Protein AF-A0A078IU77-F1 (afdb_monomer_lite)

pLDDT: mean 70.86, std 17.5, range [37.41, 94.5]

Organism: Brassica napus (NCBI:txid3708)

Radius of gyration: 25.01 Å; chains: 1; bounding box: 48×57×78 Å

Structure (mmCIF, N/CA/C/O backbone):
data_AF-A0A078IU77-F1
#
_entry.id   AF-A0A078IU77-F1
#
loop_
_atom_site.group_PDB
_atom_site.id
_atom_site.type_symbol
_atom_site.label_atom_id
_atom_site.label_alt_id
_atom_site.label_comp_id
_atom_site.label_asym_id
_atom_site.label_entity_id
_atom_site.label_seq_id
_atom_site.pdbx_PDB_ins_code
_atom_site.Cartn_x
_atom_site.Cartn_y
_atom_site.Cartn_z
_atom_site.occupancy
_atom_site.B_iso_or_equiv
_atom_site.auth_seq_id
_atom_site.auth_comp_id
_atom_site.auth_asym_id
_atom_site.auth_atom_id
_atom_site.pdbx_PDB_model_num
ATOM 1 N N . MET A 1 1 ? 16.125 -8.885 39.944 1.00 41.50 1 MET A N 1
ATOM 2 C CA . MET A 1 1 ? 15.867 -8.276 41.269 1.00 41.50 1 MET A CA 1
ATOM 3 C C . MET A 1 1 ? 14.446 -8.508 41.805 1.00 41.50 1 MET A C 1
ATOM 5 O O . MET A 1 1 ? 14.278 -8.477 43.009 1.00 41.50 1 MET A O 1
ATOM 9 N N . ILE A 1 2 ? 13.434 -8.799 40.971 1.00 37.53 2 ILE A N 1
ATOM 10 C CA . ILE A 1 2 ? 12.047 -9.045 41.438 1.00 37.53 2 ILE A CA 1
ATOM 11 C C . ILE A 1 2 ? 11.840 -10.461 42.024 1.00 37.53 2 ILE A C 1
ATOM 13 O O . ILE A 1 2 ? 11.020 -10.647 42.917 1.00 37.53 2 ILE A O 1
ATOM 17 N N . TYR A 1 3 ? 12.614 -11.459 41.590 1.00 41.12 3 TYR A N 1
ATOM 18 C CA . TYR A 1 3 ? 12.403 -12.855 42.003 1.00 41.12 3 TYR A CA 1
ATOM 19 C C . TYR A 1 3 ? 12.856 -13.199 43.434 1.00 41.12 3 TYR A C 1
ATOM 21 O O . TYR A 1 3 ? 12.392 -14.195 43.976 1.00 41.12 3 TYR A O 1
ATOM 29 N N . SER A 1 4 ? 13.706 -12.392 44.085 1.00 47.62 4 SER A N 1
ATOM 30 C CA . SER A 1 4 ? 14.231 -12.731 45.423 1.00 47.62 4 SER A CA 1
ATOM 31 C C . SER A 1 4 ? 13.317 -12.329 46.589 1.00 47.62 4 SER A C 1
ATOM 33 O O . SER A 1 4 ? 13.629 -12.643 47.734 1.00 47.62 4 SER A O 1
ATOM 35 N N . LEU A 1 5 ? 12.205 -11.631 46.325 1.00 46.41 5 LEU A N 1
ATOM 36 C CA . LEU A 1 5 ? 11.227 -11.223 47.348 1.00 46.41 5 LEU A CA 1
ATOM 37 C C . LEU A 1 5 ? 10.028 -12.180 47.459 1.00 46.41 5 LEU A C 1
ATOM 39 O O . LEU A 1 5 ? 9.256 -12.085 48.409 1.00 46.41 5 LEU A O 1
ATOM 43 N N . LEU A 1 6 ? 9.884 -13.119 46.521 1.00 47.66 6 LEU A N 1
ATOM 44 C CA . LEU A 1 6 ? 8.753 -14.055 46.453 1.00 47.66 6 LEU A CA 1
ATOM 45 C C . LEU A 1 6 ? 8.838 -15.200 47.470 1.00 47.66 6 LEU A C 1
ATOM 47 O O . LEU A 1 6 ? 7.821 -15.815 47.780 1.00 47.66 6 LEU A O 1
ATOM 51 N N . ASP A 1 7 ? 10.032 -15.475 47.994 1.00 52.72 7 ASP A N 1
ATOM 52 C CA . ASP A 1 7 ? 10.257 -16.618 48.884 1.00 52.72 7 ASP A CA 1
ATOM 53 C C . ASP A 1 7 ? 10.123 -16.267 50.374 1.00 52.72 7 ASP A C 1
ATOM 55 O O . ASP A 1 7 ? 10.027 -17.150 51.218 1.00 52.72 7 ASP A O 1
ATOM 59 N N . LYS A 1 8 ? 10.076 -14.969 50.714 1.00 56.12 8 LYS A N 1
ATOM 60 C CA . LYS A 1 8 ? 10.069 -14.496 52.110 1.00 56.12 8 LYS A CA 1
ATOM 61 C C . LYS A 1 8 ? 8.704 -14.079 52.653 1.00 56.12 8 LYS A C 1
ATOM 63 O O . LYS A 1 8 ? 8.625 -13.763 53.834 1.00 56.12 8 LYS A O 1
ATOM 68 N N . ASN A 1 9 ? 7.646 -14.059 51.840 1.00 58.34 9 ASN A N 1
ATOM 69 C CA . ASN A 1 9 ? 6.350 -13.546 52.284 1.00 58.34 9 ASN A CA 1
ATOM 70 C C . ASN A 1 9 ? 5.194 -14.442 51.815 1.00 58.34 9 ASN A C 1
ATOM 72 O O . ASN A 1 9 ? 4.856 -14.468 50.630 1.00 58.34 9 ASN A O 1
ATOM 76 N N . ALA A 1 10 ? 4.602 -15.199 52.744 1.00 62.66 10 ALA A N 1
ATOM 77 C CA . ALA A 1 10 ? 3.531 -16.157 52.454 1.00 62.66 10 ALA A CA 1
ATOM 78 C C . ALA A 1 10 ? 2.282 -15.474 51.858 1.00 62.66 10 ALA A C 1
ATOM 80 O O . ALA A 1 10 ? 1.697 -15.994 50.908 1.00 62.66 10 ALA A O 1
ATOM 81 N N . GLU A 1 11 ? 1.964 -14.257 52.314 1.00 57.19 11 GLU A N 1
ATOM 82 C CA . GLU A 1 11 ? 0.875 -13.427 51.774 1.00 57.19 11 GLU A CA 1
ATOM 83 C C . GLU A 1 11 ? 1.081 -13.046 50.301 1.00 57.19 11 GLU A C 1
ATOM 85 O O . GLU A 1 11 ? 0.129 -13.016 49.519 1.00 57.19 11 GLU A O 1
ATOM 90 N N . ALA A 1 12 ? 2.326 -12.798 49.879 1.00 53.88 12 ALA A N 1
ATOM 91 C CA . ALA A 1 12 ? 2.614 -12.468 48.486 1.00 53.88 12 ALA A CA 1
ATOM 92 C C . ALA A 1 12 ? 2.345 -13.675 47.576 1.00 53.88 12 ALA A C 1
ATOM 94 O O . ALA A 1 12 ? 1.781 -13.524 46.494 1.00 53.88 12 ALA A O 1
ATOM 95 N N . LYS A 1 13 ? 2.686 -14.887 48.026 1.00 58.91 13 LYS A N 1
ATOM 96 C CA . LYS A 1 13 ? 2.464 -16.134 47.278 1.00 58.91 13 LYS A CA 1
ATOM 97 C C . LYS A 1 13 ? 0.973 -16.402 47.065 1.00 58.91 13 LYS A C 1
ATOM 99 O O . LYS A 1 13 ? 0.574 -16.788 45.967 1.00 58.91 13 LYS A O 1
ATOM 104 N N . GLU A 1 14 ? 0.159 -16.128 48.081 1.00 65.06 14 GLU A N 1
ATOM 105 C CA . GLU A 1 14 ? -1.294 -16.293 48.033 1.00 65.06 14 GLU A CA 1
ATOM 106 C C . GLU A 1 14 ? -1.964 -15.232 47.144 1.00 65.06 14 GLU A C 1
ATOM 108 O O . GLU A 1 14 ? -2.792 -15.566 46.294 1.00 65.06 14 GLU A O 1
ATOM 113 N N . GLN A 1 15 ? -1.527 -13.968 47.221 1.00 57.47 15 GLN A N 1
ATOM 114 C CA . GLN A 1 15 ? -1.990 -12.932 46.293 1.00 57.47 15 GLN A CA 1
ATOM 115 C C . GLN A 1 15 ? -1.574 -13.211 44.844 1.00 57.47 15 GLN A C 1
ATOM 117 O O . GLN A 1 15 ? -2.384 -13.016 43.937 1.00 57.47 15 GLN A O 1
ATOM 122 N N . PHE A 1 16 ? -0.360 -13.713 44.599 1.00 53.84 16 PHE A N 1
ATOM 123 C CA . PHE A 1 16 ? 0.083 -14.108 43.258 1.00 53.84 16 PHE A CA 1
ATOM 124 C C . PHE A 1 16 ? -0.666 -15.339 42.728 1.00 53.84 16 PHE A C 1
ATOM 126 O O . PHE A 1 16 ? -0.962 -15.389 41.533 1.00 53.84 16 PHE A O 1
ATOM 133 N N . ALA A 1 17 ? -1.022 -16.303 43.584 1.00 61.72 17 ALA A N 1
ATOM 134 C CA . ALA A 1 17 ? -1.867 -17.440 43.216 1.00 61.72 17 ALA A CA 1
ATOM 135 C C . ALA A 1 17 ? -3.294 -16.989 42.858 1.00 61.72 17 ALA A C 1
ATOM 137 O O . ALA A 1 17 ? -3.819 -17.372 41.814 1.00 61.72 17 ALA A O 1
ATOM 138 N N . LYS A 1 18 ? -3.866 -16.066 43.639 1.00 61.47 18 LYS A N 1
ATOM 139 C CA . LYS A 1 18 ? -5.166 -15.443 43.357 1.00 61.47 18 LYS A CA 1
ATOM 140 C C . LYS A 1 18 ? -5.148 -14.622 42.060 1.00 61.47 18 LYS A C 1
ATOM 142 O O . LYS A 1 18 ? -6.077 -14.700 41.262 1.00 61.47 18 LYS A O 1
ATOM 147 N N . TYR A 1 19 ? -4.060 -13.898 41.787 1.00 49.00 19 TYR A N 1
ATOM 148 C CA . TYR A 1 19 ? -3.834 -13.211 40.507 1.00 49.00 19 TYR A CA 1
ATOM 149 C C . TYR A 1 19 ? -3.668 -14.179 39.321 1.00 49.00 19 TYR A C 1
ATOM 151 O O . TYR A 1 19 ? -4.048 -13.837 38.199 1.00 49.00 19 TYR A O 1
ATOM 159 N N . ARG A 1 20 ? -3.107 -15.375 39.550 1.00 54.03 20 ARG A N 1
ATOM 160 C CA . ARG A 1 20 ? -2.936 -16.433 38.541 1.00 54.03 20 ARG A CA 1
ATOM 161 C C . ARG A 1 20 ? -4.275 -17.077 38.161 1.00 54.03 20 ARG A C 1
ATOM 163 O O . ARG A 1 20 ? -4.487 -17.327 36.979 1.00 54.03 20 ARG A O 1
ATOM 170 N N . GLU A 1 21 ? -5.189 -17.260 39.113 1.00 59.38 21 GLU A N 1
ATOM 171 C CA . GLU A 1 21 ? -6.553 -17.743 38.837 1.00 59.38 21 GLU A CA 1
ATOM 172 C C . GLU A 1 21 ? -7.461 -16.673 38.211 1.00 59.38 21 GLU A C 1
ATOM 174 O O . GLU A 1 21 ? -8.272 -16.980 37.340 1.00 59.38 21 GLU A O 1
ATOM 179 N N . LEU A 1 22 ? -7.292 -15.399 38.584 1.00 57.09 22 LEU A N 1
ATOM 180 C CA . LEU A 1 22 ? -8.081 -14.283 38.043 1.00 57.09 22 LEU A CA 1
ATOM 181 C C . LEU A 1 22 ? -7.628 -13.815 36.648 1.00 57.09 22 LEU A C 1
ATOM 183 O O . LEU A 1 22 ? -8.298 -12.987 36.028 1.00 57.09 22 LEU A O 1
ATOM 187 N N . SER A 1 23 ? -6.496 -14.307 36.130 1.00 48.66 23 SER A N 1
ATOM 188 C CA . SER A 1 23 ? -5.937 -13.845 34.852 1.00 48.66 23 SER A CA 1
ATOM 189 C C . SER A 1 23 ? -5.395 -14.954 33.930 1.00 48.66 23 SER A C 1
ATOM 191 O O . SER A 1 23 ? -4.278 -14.836 33.417 1.00 48.66 23 SER A O 1
ATOM 193 N N . PRO A 1 24 ? -6.185 -15.996 33.603 1.00 49.97 24 PRO A N 1
ATOM 194 C CA . PRO A 1 24 ? -5.780 -17.014 32.625 1.00 49.97 24 PRO A CA 1
ATOM 195 C C . PRO A 1 24 ? -5.509 -16.410 31.233 1.00 49.97 24 PRO A C 1
ATOM 197 O O . PRO A 1 24 ? -4.654 -16.884 30.491 1.00 49.97 24 PRO A O 1
ATOM 200 N N . LYS A 1 25 ? -6.150 -15.278 30.910 1.00 50.56 25 LYS A N 1
ATOM 201 C CA . LYS A 1 25 ? -5.967 -14.544 29.646 1.00 50.56 25 LYS A CA 1
ATOM 202 C C . LYS A 1 25 ? -4.630 -13.800 29.526 1.00 50.56 25 LYS A C 1
ATOM 204 O O . LYS A 1 25 ? -4.313 -13.325 28.439 1.00 50.56 25 LYS A O 1
ATOM 209 N N . LYS A 1 26 ? -3.843 -13.655 30.600 1.00 43.59 26 LYS A N 1
ATOM 210 C CA . LYS A 1 26 ? -2.530 -12.984 30.532 1.00 43.59 26 LYS A CA 1
ATOM 211 C C . LYS A 1 26 ? -1.454 -13.896 29.925 1.00 43.59 26 LYS A C 1
ATOM 213 O O . LYS A 1 26 ? -0.581 -13.397 29.226 1.00 43.59 26 LYS A O 1
ATOM 218 N N . PHE A 1 27 ? -1.575 -15.214 30.101 1.00 43.38 27 PHE A N 1
ATOM 219 C CA . PHE A 1 27 ? -0.615 -16.202 29.588 1.00 43.38 27 PHE A CA 1
ATOM 220 C C . PHE A 1 27 ? -0.750 -16.487 28.085 1.00 43.38 27 PHE A C 1
ATOM 222 O O . PHE A 1 27 ? 0.248 -16.744 27.421 1.00 43.38 27 PHE A O 1
ATOM 229 N N . GLU A 1 28 ? -1.952 -16.376 27.520 1.00 52.25 28 GLU A N 1
ATOM 230 C CA . GLU A 1 28 ? -2.180 -16.595 26.082 1.00 52.25 28 GLU A CA 1
ATOM 231 C C . GLU A 1 28 ? -1.544 -15.484 25.224 1.00 52.25 28 GLU A C 1
ATOM 233 O O . GLU A 1 28 ? -1.019 -15.716 24.137 1.00 52.25 28 GLU A O 1
ATOM 238 N N . VAL A 1 29 ? -1.540 -14.261 25.758 1.00 48.50 29 VAL A N 1
ATOM 239 C CA . VAL A 1 29 ? -0.962 -13.072 25.122 1.00 48.50 29 VAL A CA 1
ATOM 240 C C . VAL A 1 29 ? 0.556 -13.103 25.203 1.00 48.50 29 VAL A C 1
ATOM 242 O O . VAL A 1 29 ? 1.214 -12.789 24.220 1.00 48.50 29 VAL A O 1
ATOM 245 N N . GLU A 1 30 ? 1.111 -13.511 26.345 1.00 46.75 30 GLU A N 1
ATOM 246 C CA . GLU A 1 30 ? 2.553 -13.719 26.500 1.00 46.75 30 GLU A CA 1
ATOM 247 C C . GLU A 1 30 ? 3.024 -14.837 25.557 1.00 46.75 30 GLU A C 1
ATOM 249 O O . GLU A 1 30 ? 3.982 -14.638 24.824 1.00 46.75 30 GLU A O 1
ATOM 254 N N . GLY A 1 31 ? 2.299 -15.957 25.454 1.00 52.84 31 GLY A N 1
ATOM 255 C CA . GLY A 1 31 ? 2.617 -17.035 24.510 1.00 52.84 31 GLY A CA 1
ATOM 256 C C . GLY A 1 31 ? 2.566 -16.602 23.041 1.00 52.84 31 GLY A C 1
ATOM 257 O O . GLY A 1 31 ? 3.453 -16.950 22.267 1.00 52.84 31 GLY A O 1
ATOM 258 N N . PHE A 1 32 ? 1.583 -15.785 22.654 1.00 50.66 32 PHE A N 1
ATOM 259 C CA . PHE A 1 32 ? 1.481 -15.236 21.298 1.00 50.66 32 PHE A CA 1
ATOM 260 C C . PHE A 1 32 ? 2.556 -14.181 21.005 1.00 50.66 32 PHE A C 1
ATOM 262 O O . PHE A 1 32 ? 3.123 -14.169 19.916 1.00 50.66 32 PHE A O 1
ATOM 269 N N . VAL A 1 33 ? 2.884 -13.329 21.981 1.00 50.16 33 VAL A N 1
ATOM 270 C CA . VAL A 1 33 ? 3.993 -12.369 21.889 1.00 50.16 33 VAL A CA 1
ATOM 271 C C . VAL A 1 33 ? 5.323 -13.104 21.802 1.00 50.16 33 VAL A C 1
ATOM 273 O O . VAL A 1 33 ? 6.151 -12.729 20.988 1.00 50.16 33 VAL A O 1
ATOM 276 N N . HIS A 1 34 ? 5.513 -14.187 22.552 1.00 49.38 34 HIS A N 1
ATOM 277 C CA . HIS A 1 34 ? 6.698 -15.032 22.466 1.00 49.38 34 HIS A CA 1
ATOM 278 C C . HIS A 1 34 ? 6.756 -15.836 21.163 1.00 49.38 34 HIS A C 1
ATOM 280 O O . HIS A 1 34 ? 7.846 -16.008 20.639 1.00 49.38 34 HIS A O 1
ATOM 286 N N . LEU A 1 35 ? 5.626 -16.272 20.598 1.00 51.28 35 LEU A N 1
ATOM 287 C CA . LEU A 1 35 ? 5.564 -16.938 19.293 1.00 51.28 35 LEU A CA 1
ATOM 288 C C . LEU A 1 35 ? 5.865 -15.961 18.149 1.00 51.28 35 LEU A C 1
ATOM 290 O O . LEU A 1 35 ? 6.642 -16.282 17.259 1.00 51.28 35 LEU A O 1
ATOM 294 N N . ILE A 1 36 ? 5.308 -14.748 18.199 1.00 54.19 36 ILE A N 1
ATOM 295 C CA . ILE A 1 36 ? 5.626 -13.665 17.262 1.00 54.19 36 ILE A CA 1
ATOM 296 C C . ILE A 1 36 ? 7.080 -13.241 17.414 1.00 54.19 36 ILE A C 1
ATOM 298 O O . ILE A 1 36 ? 7.767 -13.129 16.408 1.00 54.19 36 ILE A O 1
ATOM 302 N N . CYS A 1 37 ? 7.565 -13.058 18.645 1.00 46.38 37 CYS A N 1
ATOM 303 C CA . CYS A 1 37 ? 8.965 -12.767 18.922 1.00 46.38 37 CYS A CA 1
ATOM 304 C C . CYS A 1 37 ? 9.866 -13.912 18.456 1.00 46.38 37 CYS A C 1
ATOM 306 O O . CYS A 1 37 ? 10.905 -13.621 17.895 1.00 46.38 37 CYS A O 1
ATOM 308 N N . ALA A 1 38 ? 9.4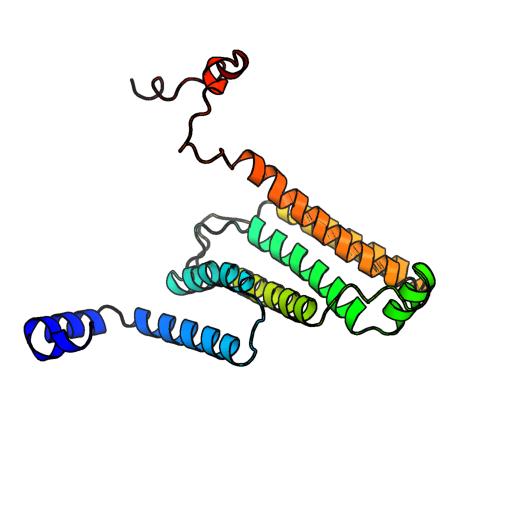82 -15.183 18.600 1.00 44.66 38 ALA A N 1
ATOM 309 C CA . ALA A 1 38 ? 10.259 -16.335 18.134 1.00 44.66 38 ALA A CA 1
ATOM 310 C C . ALA A 1 38 ? 10.277 -16.453 16.600 1.00 44.66 38 ALA A C 1
ATOM 312 O O . ALA A 1 38 ? 11.328 -16.731 16.027 1.00 44.66 38 ALA A O 1
ATOM 313 N N . ILE A 1 39 ? 9.159 -16.154 15.927 1.00 49.25 39 ILE A N 1
ATOM 314 C CA . ILE A 1 39 ? 9.101 -15.993 14.464 1.00 49.25 39 ILE A CA 1
ATOM 315 C C . ILE A 1 39 ? 9.947 -14.777 14.027 1.00 49.25 39 ILE A C 1
ATOM 317 O O . ILE A 1 39 ? 10.593 -14.824 12.985 1.00 49.25 39 ILE A O 1
ATOM 321 N N . PHE A 1 40 ? 10.014 -13.720 14.846 1.00 46.66 40 PHE A N 1
ATOM 322 C CA . PHE A 1 40 ? 10.857 -12.534 14.637 1.00 46.66 40 PHE A CA 1
ATOM 323 C C . PHE A 1 40 ? 12.346 -12.757 14.924 1.00 46.66 40 PHE A C 1
ATOM 325 O O . PHE A 1 40 ? 13.182 -12.073 14.340 1.00 46.66 40 PHE A O 1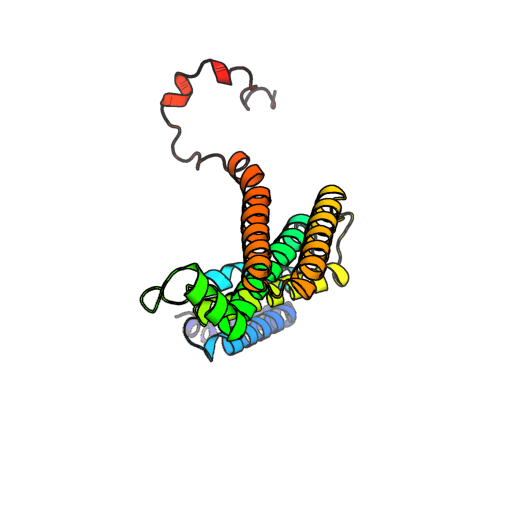
ATOM 332 N N . PHE A 1 41 ? 12.696 -13.679 15.821 1.00 40.53 41 PHE A N 1
ATOM 333 C CA . PHE A 1 41 ? 14.062 -13.848 16.322 1.00 40.53 41 PHE A CA 1
ATOM 334 C C . PHE A 1 41 ? 14.925 -14.737 15.417 1.00 40.53 41 PHE A C 1
ATOM 336 O O . PHE A 1 41 ? 16.147 -14.642 15.464 1.00 40.53 41 PHE A O 1
ATOM 343 N N . CYS A 1 42 ? 14.326 -15.569 14.555 1.00 43.12 42 CYS A N 1
ATOM 344 C CA . CYS A 1 42 ? 15.085 -16.451 13.656 1.00 43.12 42 CYS A CA 1
ATOM 345 C C . CYS A 1 42 ? 15.710 -15.752 12.430 1.00 43.12 42 CYS A C 1
ATOM 347 O O . CYS A 1 42 ? 16.587 -16.338 11.804 1.00 43.12 42 CYS A O 1
ATOM 349 N N . CYS A 1 43 ? 15.338 -14.505 12.110 1.00 46.34 43 CYS A N 1
ATOM 350 C CA . CYS A 1 43 ? 15.934 -13.737 11.009 1.00 46.34 43 CYS A CA 1
ATOM 351 C C . CYS A 1 43 ? 16.311 -12.325 11.485 1.00 46.34 43 CYS A C 1
ATOM 353 O O . CYS A 1 43 ? 15.500 -11.402 11.461 1.00 46.34 43 CYS A O 1
ATOM 355 N N . HIS A 1 44 ? 17.549 -12.169 11.949 1.00 46.78 44 HIS A N 1
ATOM 356 C CA . HIS A 1 44 ? 18.169 -10.908 12.368 1.00 46.78 44 HIS A CA 1
ATOM 357 C C . HIS A 1 44 ? 17.827 -9.732 11.407 1.00 46.78 44 HIS A C 1
ATOM 359 O O . HIS A 1 44 ? 18.131 -9.800 10.220 1.00 46.78 44 HIS A O 1
ATOM 365 N N . CYS A 1 45 ? 17.246 -8.640 11.935 1.00 48.16 45 CYS A N 1
ATOM 366 C CA . CYS A 1 45 ? 17.086 -7.312 11.296 1.00 48.16 45 CYS A CA 1
ATOM 367 C C . CYS A 1 45 ? 15.993 -7.103 10.212 1.00 48.16 45 CYS A C 1
ATOM 369 O O . CYS A 1 45 ? 16.289 -6.533 9.166 1.00 48.16 45 CYS A O 1
ATOM 371 N N . VAL A 1 46 ? 14.715 -7.443 10.449 1.00 48.94 46 VAL A N 1
ATOM 372 C CA . VAL A 1 46 ? 13.682 -7.246 9.403 1.00 48.94 46 VAL A CA 1
ATOM 373 C C . VAL A 1 46 ? 13.139 -5.819 9.189 1.00 48.94 46 VAL A C 1
ATOM 375 O O . VAL A 1 46 ? 13.073 -5.473 8.015 1.00 48.94 46 VAL A O 1
ATOM 378 N N . PRO A 1 47 ? 12.648 -4.986 10.141 1.00 54.59 47 PRO A N 1
ATOM 379 C CA . PRO A 1 47 ? 13.430 -3.902 10.778 1.00 54.59 47 PRO A CA 1
ATOM 380 C C . PRO A 1 47 ? 12.793 -3.409 12.114 1.00 54.59 47 PRO A C 1
ATOM 382 O O . PRO A 1 47 ? 11.676 -3.776 12.479 1.00 54.59 47 PRO A O 1
ATOM 385 N N . SER A 1 48 ? 13.440 -2.488 12.835 1.00 49.97 48 SER A N 1
ATOM 386 C CA . SER A 1 48 ? 12.870 -1.811 14.028 1.00 49.97 48 SER A CA 1
ATOM 387 C C . SER A 1 48 ? 11.485 -1.158 13.776 1.00 49.97 48 SER A C 1
ATOM 389 O O . SER A 1 48 ? 10.676 -0.996 14.686 1.00 49.97 48 SER A O 1
ATOM 391 N N . TRP A 1 49 ? 11.157 -0.871 12.511 1.00 50.19 49 TRP A N 1
ATOM 392 C CA . TRP A 1 49 ? 9.883 -0.288 12.075 1.00 50.19 49 TRP A CA 1
ATOM 393 C C . TRP A 1 49 ? 8.690 -1.257 12.056 1.00 50.19 49 TRP A C 1
ATOM 395 O O . TRP A 1 49 ? 7.548 -0.816 12.187 1.00 50.19 49 TRP A O 1
ATOM 405 N N . SER A 1 50 ? 8.914 -2.574 11.935 1.00 53.19 50 SER A N 1
ATOM 406 C CA . SER A 1 50 ? 7.810 -3.551 11.946 1.00 53.19 50 SER A CA 1
ATOM 407 C C . SER A 1 50 ? 7.149 -3.654 13.321 1.00 53.19 50 SER A C 1
AT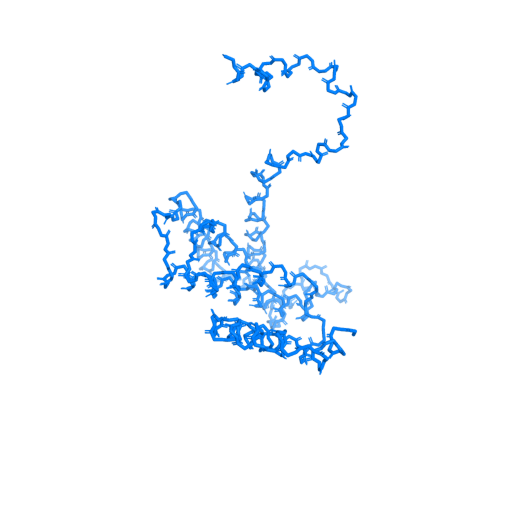OM 409 O O . SER A 1 50 ? 5.966 -3.978 13.408 1.00 53.19 50 SER A O 1
ATOM 411 N N . ILE A 1 51 ? 7.878 -3.305 14.389 1.00 59.66 51 ILE A N 1
ATOM 412 C CA . ILE A 1 51 ? 7.389 -3.311 15.774 1.00 59.66 51 ILE A CA 1
ATOM 413 C C . ILE A 1 51 ? 6.143 -2.426 15.917 1.00 59.66 51 ILE A C 1
ATOM 415 O O . ILE A 1 51 ? 5.233 -2.781 16.658 1.00 59.66 51 ILE A O 1
ATOM 419 N N . SER A 1 52 ? 6.033 -1.331 15.159 1.00 62.53 52 SER A N 1
ATOM 420 C CA . SER A 1 52 ? 4.890 -0.411 15.234 1.00 62.53 52 SER A CA 1
ATOM 421 C C . SER A 1 52 ? 3.554 -1.017 14.781 1.00 62.53 52 SER A C 1
ATOM 423 O O . SER A 1 52 ? 2.505 -0.508 15.172 1.00 62.53 52 SER A O 1
ATOM 425 N N . PHE A 1 53 ? 3.553 -2.108 14.006 1.00 64.75 53 PHE A N 1
ATOM 426 C CA . PHE A 1 53 ? 2.317 -2.753 13.535 1.00 64.75 53 PHE A CA 1
ATOM 427 C C . PHE A 1 53 ? 1.730 -3.758 14.544 1.00 64.75 53 PHE A C 1
ATOM 429 O O . PHE A 1 53 ? 0.532 -4.047 14.512 1.00 64.75 53 PHE A O 1
ATOM 436 N N . TYR A 1 54 ? 2.542 -4.260 15.476 1.00 67.88 54 TYR A N 1
ATOM 437 C CA . TYR A 1 54 ? 2.150 -5.288 16.447 1.00 67.88 54 TYR A CA 1
ATOM 438 C C .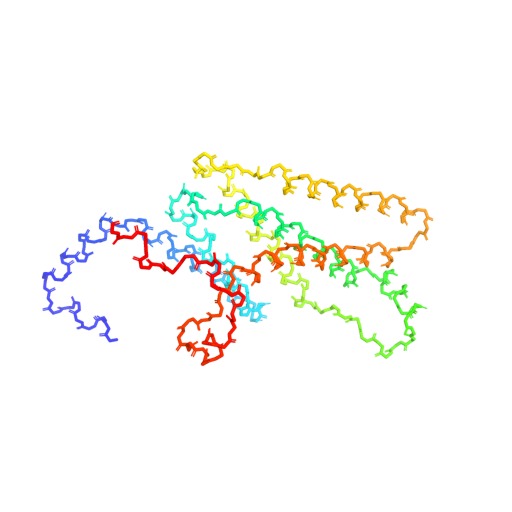 TYR A 1 54 ? 1.216 -4.830 17.566 1.00 67.88 54 TYR A C 1
ATOM 440 O O . TYR A 1 54 ? 0.282 -5.578 17.875 1.00 67.88 54 TYR A O 1
ATOM 448 N N . PRO A 1 55 ? 1.405 -3.643 18.180 1.00 71.12 55 PRO A N 1
ATOM 449 C CA . PRO A 1 55 ? 0.560 -3.187 19.274 1.00 71.12 55 PRO A CA 1
ATOM 450 C C . PRO A 1 55 ? -0.923 -3.229 18.919 1.00 71.12 55 PRO A C 1
ATOM 452 O O . PRO A 1 55 ? -1.725 -3.683 19.731 1.00 71.12 55 PRO A O 1
ATOM 455 N N . GLN A 1 56 ? -1.282 -2.842 17.691 1.00 70.06 56 GLN A N 1
ATOM 456 C CA . GLN A 1 56 ? -2.672 -2.847 17.244 1.00 70.06 56 GLN A CA 1
ATOM 457 C C . GLN A 1 56 ? -3.235 -4.269 17.128 1.00 70.06 56 GLN A C 1
ATOM 459 O O . GLN A 1 56 ? -4.329 -4.538 17.625 1.00 70.06 56 GLN A O 1
ATOM 464 N N . LEU A 1 57 ? -2.481 -5.190 16.524 1.00 72.50 57 LEU A N 1
ATOM 465 C CA . LEU A 1 57 ? -2.907 -6.577 16.335 1.00 72.50 57 LEU A CA 1
ATOM 466 C C . LEU A 1 57 ? -3.074 -7.306 17.678 1.00 72.50 57 LEU A C 1
ATOM 468 O O . LEU A 1 57 ? -4.053 -8.031 17.880 1.00 72.50 57 LEU A O 1
ATOM 472 N N . ILE A 1 58 ? -2.143 -7.071 18.609 1.00 71.44 58 ILE A N 1
ATOM 473 C CA . ILE A 1 58 ? -2.175 -7.622 19.968 1.00 71.44 58 ILE A CA 1
ATOM 474 C C . ILE A 1 58 ? -3.339 -7.014 20.752 1.00 71.44 58 ILE A C 1
ATOM 476 O O . ILE A 1 58 ? -4.081 -7.743 21.406 1.00 71.44 58 ILE A O 1
ATOM 480 N N . LEU A 1 59 ? -3.539 -5.696 20.684 1.00 69.31 59 LEU A N 1
ATOM 481 C CA . LEU A 1 59 ? -4.620 -5.026 21.405 1.00 69.31 59 LEU A CA 1
ATOM 482 C C . LEU A 1 59 ? -5.995 -5.536 20.957 1.00 69.31 59 LEU A C 1
ATOM 484 O O . LEU A 1 59 ? -6.825 -5.864 21.807 1.00 69.31 59 LEU A O 1
ATOM 488 N N . ASN A 1 60 ? -6.205 -5.672 19.645 1.00 74.62 60 ASN A N 1
ATOM 489 C CA . ASN A 1 60 ? -7.423 -6.245 19.073 1.00 74.62 60 ASN A CA 1
ATOM 490 C C . ASN A 1 60 ? -7.635 -7.691 19.545 1.00 74.62 60 ASN A C 1
ATOM 492 O O . ASN A 1 60 ? -8.735 -8.059 19.958 1.00 74.62 60 ASN A O 1
ATOM 496 N N . PHE A 1 61 ? -6.575 -8.509 19.544 1.00 71.25 61 PHE A N 1
ATOM 497 C CA . PHE A 1 61 ? -6.643 -9.895 20.008 1.00 71.25 61 PHE A CA 1
ATOM 498 C C . PHE A 1 61 ? -6.993 -9.996 21.499 1.00 71.25 61 PHE A C 1
ATOM 500 O O . PHE A 1 61 ? -7.823 -10.820 21.884 1.00 71.25 61 PHE A O 1
ATOM 507 N N . ARG A 1 62 ? -6.405 -9.130 22.335 1.00 70.44 62 ARG A N 1
ATOM 508 C CA . ARG A 1 62 ? -6.640 -9.079 23.787 1.00 70.44 62 ARG A CA 1
ATOM 509 C C . ARG A 1 62 ? -8.047 -8.630 24.143 1.00 70.44 62 ARG A C 1
ATOM 511 O O . ARG A 1 62 ? -8.659 -9.197 25.044 1.00 70.44 62 ARG A O 1
ATOM 518 N N . ARG A 1 63 ? -8.536 -7.586 23.472 1.00 75.81 63 ARG A N 1
ATOM 519 C CA . ARG A 1 63 ? -9.855 -7.004 23.743 1.00 75.81 63 ARG A CA 1
ATOM 520 C C . ARG A 1 63 ? -10.984 -7.785 23.074 1.00 75.81 63 ARG A C 1
ATOM 522 O O . ARG A 1 63 ? -12.127 -7.588 23.464 1.00 75.81 63 ARG A O 1
ATOM 529 N N . LYS A 1 64 ? -10.674 -8.640 22.084 1.00 75.94 64 LYS A N 1
ATOM 530 C CA . LYS A 1 64 ? -11.651 -9.328 21.212 1.00 75.94 64 LYS A CA 1
ATOM 531 C C . LYS A 1 64 ? -12.665 -8.356 20.587 1.00 75.94 64 LYS A C 1
ATOM 533 O O . LYS A 1 64 ? -13.785 -8.724 20.249 1.00 75.94 64 LYS A O 1
ATOM 538 N N . SER A 1 65 ? -12.246 -7.105 20.433 1.00 71.69 65 SER A N 1
ATOM 539 C CA . SER A 1 65 ? -13.040 -5.978 19.964 1.00 71.69 65 SER A CA 1
ATOM 540 C C . SER A 1 65 ? -12.129 -5.064 19.158 1.00 71.69 65 SER A C 1
ATOM 542 O O . SER A 1 65 ? -10.982 -4.826 19.548 1.00 71.69 65 SER A O 1
ATOM 544 N N . VAL A 1 66 ? -12.645 -4.558 18.040 1.00 79.12 66 VAL A N 1
ATOM 545 C CA . VAL A 1 66 ? -11.953 -3.603 17.158 1.00 79.12 66 VAL A CA 1
ATOM 546 C C . VAL A 1 66 ? -12.506 -2.181 17.315 1.00 79.12 66 VAL A C 1
ATOM 548 O O . VAL A 1 66 ? -12.205 -1.304 16.510 1.00 79.12 66 VAL A O 1
ATOM 551 N N . VAL A 1 67 ? -13.297 -1.930 18.367 1.00 72.44 67 VAL A N 1
ATOM 552 C CA . VAL A 1 67 ? -13.870 -0.609 18.653 1.00 72.44 67 VAL A CA 1
ATOM 553 C C . VAL A 1 67 ? -12.759 0.385 19.008 1.00 72.44 67 VAL A C 1
ATOM 555 O O . VAL A 1 67 ? -12.034 0.218 19.995 1.00 72.44 67 VAL A O 1
ATOM 558 N N . GLY A 1 68 ? -12.647 1.434 18.190 1.00 72.00 68 GLY A N 1
ATOM 559 C CA . GLY A 1 68 ? -11.608 2.469 18.292 1.00 72.00 68 GLY A CA 1
ATOM 560 C C . GLY A 1 68 ? -10.513 2.362 17.226 1.00 72.00 68 GLY A C 1
ATOM 561 O O . GLY A 1 68 ? -9.702 3.276 17.103 1.00 72.00 68 GLY A O 1
ATOM 562 N N . LEU A 1 69 ? -10.506 1.293 16.424 1.00 76.69 69 LEU A N 1
ATOM 563 C CA . LEU A 1 69 ? -9.671 1.190 15.231 1.00 76.69 69 LEU A CA 1
ATOM 564 C C . LEU A 1 69 ? -10.350 1.902 14.058 1.00 76.69 69 LEU A C 1
ATOM 566 O O . LEU A 1 69 ? -11.508 1.643 13.744 1.00 76.69 69 LEU A O 1
ATOM 570 N N . ASN A 1 70 ? -9.618 2.772 13.365 1.00 83.44 70 ASN A N 1
ATOM 571 C CA . ASN A 1 70 ? -10.125 3.389 12.145 1.00 83.44 70 ASN A CA 1
ATOM 572 C C . ASN A 1 70 ? -10.048 2.386 10.977 1.00 83.44 70 ASN A C 1
ATOM 574 O O . ASN A 1 70 ? -8.960 2.077 10.488 1.00 83.44 70 ASN A O 1
ATOM 578 N N . PHE A 1 71 ? -11.197 1.884 10.517 1.00 83.75 71 PHE A N 1
ATOM 579 C CA . PHE A 1 71 ? -11.251 0.905 9.424 1.00 83.75 71 PHE A CA 1
ATOM 580 C C . PHE A 1 71 ? -10.782 1.477 8.084 1.00 83.75 71 PHE A C 1
ATOM 582 O O . PHE A 1 71 ? -10.152 0.756 7.309 1.00 83.75 71 PHE A O 1
ATOM 589 N N . ASP A 1 72 ? -11.005 2.769 7.836 1.00 84.75 72 ASP A N 1
ATOM 590 C CA . ASP A 1 72 ? -10.526 3.442 6.626 1.00 84.75 72 ASP A CA 1
ATOM 591 C C . ASP A 1 72 ? -8.999 3.442 6.597 1.00 84.75 72 ASP A C 1
ATOM 593 O O . ASP A 1 72 ? -8.384 3.142 5.575 1.00 84.75 72 ASP A O 1
ATOM 597 N N . PHE A 1 73 ? -8.371 3.693 7.748 1.00 84.00 73 PHE A N 1
ATOM 598 C CA . PHE A 1 73 ? -6.920 3.632 7.875 1.00 84.00 73 PHE A CA 1
ATOM 599 C C . PHE A 1 73 ? -6.386 2.233 7.553 1.00 84.00 73 PHE A C 1
ATOM 601 O O . PHE A 1 73 ? -5.403 2.112 6.824 1.00 84.00 73 PHE A O 1
ATOM 608 N N . VAL A 1 74 ? -7.020 1.170 8.055 1.00 86.81 74 VAL A N 1
ATOM 609 C CA . VAL A 1 74 ? -6.591 -0.211 7.773 1.00 86.81 74 VAL A CA 1
ATOM 610 C C . VAL A 1 74 ? -6.741 -0.542 6.286 1.00 86.81 74 VAL A C 1
ATOM 612 O O . VAL A 1 74 ? -5.809 -1.076 5.685 1.00 86.81 74 VAL A O 1
ATOM 615 N N . LEU A 1 75 ? -7.865 -0.166 5.672 1.00 88.25 75 LEU A N 1
ATOM 616 C CA . LEU A 1 75 ? -8.135 -0.422 4.257 1.00 88.25 75 LEU A CA 1
ATOM 617 C C . LEU A 1 75 ? -7.153 0.322 3.328 1.00 88.25 75 LEU A C 1
ATOM 619 O O . LEU A 1 75 ? -6.607 -0.263 2.386 1.00 88.25 75 LEU A O 1
ATOM 623 N N . LEU A 1 76 ? -6.877 1.598 3.614 1.00 87.56 76 LEU A N 1
ATOM 624 C CA . LEU A 1 76 ? -5.907 2.397 2.859 1.00 87.56 76 LEU A CA 1
ATOM 625 C C . LEU A 1 76 ? -4.473 1.883 3.051 1.00 87.56 76 LEU A C 1
ATOM 627 O O . LEU A 1 76 ? -3.689 1.874 2.101 1.00 87.56 76 LEU A O 1
ATOM 631 N N . ASN A 1 77 ? -4.124 1.409 4.254 1.00 89.38 77 ASN A N 1
ATOM 632 C CA . ASN A 1 77 ? -2.830 0.768 4.494 1.00 89.38 77 ASN A CA 1
ATOM 633 C C . ASN A 1 77 ? -2.673 -0.528 3.707 1.00 89.38 77 ASN A C 1
ATOM 635 O O . ASN A 1 77 ? -1.619 -0.714 3.105 1.00 89.38 77 ASN A O 1
ATOM 639 N N . LEU A 1 78 ? -3.695 -1.390 3.674 1.00 90.81 78 LEU A N 1
ATOM 640 C CA . LEU A 1 78 ? -3.627 -2.620 2.885 1.00 90.81 78 LEU A CA 1
ATOM 641 C C . LEU A 1 78 ? -3.344 -2.289 1.417 1.00 90.81 78 LEU A C 1
ATOM 643 O O . LEU A 1 78 ? -2.446 -2.881 0.824 1.00 90.81 78 LEU A O 1
ATOM 647 N N . THR A 1 79 ? -4.058 -1.314 0.848 1.00 91.56 79 THR A N 1
ATOM 648 C CA . THR A 1 79 ? -3.869 -0.915 -0.555 1.00 91.56 79 THR A CA 1
ATOM 649 C C . THR A 1 79 ? -2.450 -0.409 -0.810 1.00 91.56 79 THR A C 1
ATOM 651 O O . THR A 1 79 ? -1.783 -0.898 -1.718 1.00 91.56 79 THR A O 1
ATOM 654 N N . LYS A 1 80 ? -1.949 0.495 0.044 1.00 91.44 80 LYS A N 1
ATOM 655 C CA . LYS A 1 80 ? -0.575 1.012 -0.029 1.00 91.44 80 LYS A CA 1
ATOM 656 C C . LYS A 1 80 ? 0.472 -0.108 0.052 1.00 91.44 80 LYS A C 1
ATOM 658 O O . LYS A 1 80 ? 1.406 -0.140 -0.744 1.00 91.44 80 LYS A O 1
ATOM 663 N N . HIS A 1 81 ? 0.370 -0.984 1.050 1.00 91.12 81 HIS A N 1
ATOM 664 C CA . HIS A 1 81 ? 1.365 -2.035 1.266 1.00 91.12 81 HIS A CA 1
ATOM 665 C C . HIS A 1 81 ? 1.302 -3.105 0.173 1.00 91.12 81 HIS A C 1
ATOM 667 O O . HIS A 1 81 ? 2.347 -3.607 -0.230 1.00 91.12 81 HIS A O 1
ATOM 673 N N . SER A 1 82 ? 0.112 -3.389 -0.361 1.00 93.94 82 SER A N 1
ATOM 674 C CA . SER A 1 82 ? -0.061 -4.325 -1.476 1.00 93.94 82 SER A CA 1
ATOM 675 C C . SER A 1 82 ? 0.578 -3.795 -2.757 1.00 93.94 82 SER A C 1
ATOM 677 O O . SER A 1 82 ? 1.310 -4.533 -3.410 1.00 93.94 82 SER A O 1
ATOM 679 N N . SER A 1 83 ? 0.375 -2.517 -3.100 1.00 92.81 83 SER A N 1
ATOM 680 C CA . SER A 1 83 ? 1.000 -1.928 -4.292 1.00 92.81 83 SER A CA 1
ATOM 681 C C . SER A 1 83 ? 2.525 -1.831 -4.156 1.00 92.81 83 SER A C 1
ATOM 683 O O . SER A 1 83 ? 3.239 -2.119 -5.114 1.00 92.81 83 SER A O 1
ATOM 685 N N . TYR A 1 84 ? 3.034 -1.533 -2.953 1.00 91.31 84 TYR A N 1
ATOM 686 C CA . TYR A 1 84 ? 4.474 -1.564 -2.671 1.00 91.31 84 TYR A CA 1
ATOM 687 C C . TYR A 1 84 ? 5.070 -2.968 -2.807 1.00 91.31 84 TYR A C 1
ATOM 689 O O . TYR A 1 84 ? 6.123 -3.143 -3.414 1.00 91.31 84 TYR A O 1
ATOM 697 N N . MET A 1 85 ? 4.383 -3.977 -2.260 1.00 92.88 85 MET A N 1
ATOM 698 C CA . MET A 1 85 ? 4.803 -5.373 -2.353 1.00 92.88 85 MET A CA 1
ATOM 699 C C . MET A 1 85 ? 4.865 -5.827 -3.811 1.00 92.88 85 MET A C 1
ATOM 701 O O . MET A 1 85 ? 5.859 -6.427 -4.200 1.00 92.88 85 MET A O 1
ATOM 705 N N . ILE A 1 86 ? 3.851 -5.506 -4.625 1.00 92.56 86 ILE A N 1
ATOM 706 C CA . ILE A 1 86 ? 3.846 -5.833 -6.059 1.00 92.56 86 ILE A CA 1
ATOM 707 C C . ILE A 1 86 ? 5.063 -5.209 -6.748 1.00 92.56 86 ILE A C 1
ATOM 709 O O . ILE A 1 86 ? 5.794 -5.919 -7.430 1.00 92.56 86 ILE A O 1
ATOM 713 N N . TYR A 1 87 ? 5.331 -3.918 -6.522 1.00 91.06 87 TYR A N 1
ATOM 714 C CA . TYR A 1 87 ? 6.501 -3.247 -7.094 1.00 91.06 87 TYR A CA 1
ATOM 715 C C . TYR A 1 87 ? 7.818 -3.935 -6.700 1.00 91.06 87 TYR A C 1
ATOM 717 O O . TYR A 1 87 ? 8.597 -4.311 -7.578 1.00 91.06 87 TYR A O 1
ATOM 725 N N . ASN A 1 88 ? 8.044 -4.160 -5.401 1.00 89.62 88 ASN A N 1
ATOM 726 C CA . ASN A 1 88 ? 9.295 -4.748 -4.920 1.00 89.62 88 ASN A CA 1
ATOM 727 C C . ASN A 1 88 ? 9.470 -6.194 -5.389 1.00 89.62 88 ASN A C 1
ATOM 729 O O . ASN A 1 88 ? 10.534 -6.552 -5.876 1.00 89.62 88 ASN A O 1
ATOM 733 N N . VAL A 1 89 ? 8.435 -7.030 -5.264 1.00 89.62 89 VAL A N 1
ATOM 734 C CA . VAL A 1 89 ? 8.486 -8.448 -5.654 1.00 89.62 89 VAL A CA 1
ATOM 735 C C . VAL A 1 89 ? 8.703 -8.573 -7.159 1.00 89.62 89 VAL A C 1
ATOM 737 O O . VAL A 1 89 ? 9.577 -9.324 -7.587 1.00 89.62 89 VAL A O 1
ATOM 740 N N . CYS A 1 90 ? 7.953 -7.827 -7.975 1.00 88.56 90 CYS A N 1
ATOM 741 C CA . CYS A 1 90 ? 8.087 -7.900 -9.427 1.00 88.56 90 CYS A CA 1
ATOM 742 C C . CYS A 1 90 ? 9.457 -7.405 -9.900 1.00 88.56 90 CYS A C 1
ATOM 744 O O . CYS A 1 90 ? 10.073 -8.076 -10.725 1.00 88.56 90 CYS A O 1
ATOM 746 N N . LEU A 1 91 ? 9.961 -6.285 -9.370 1.00 87.19 91 LEU A N 1
ATOM 747 C CA . LEU A 1 91 ? 11.277 -5.764 -9.749 1.00 87.19 91 LEU A CA 1
ATOM 748 C C . LEU A 1 91 ? 12.426 -6.655 -9.242 1.00 8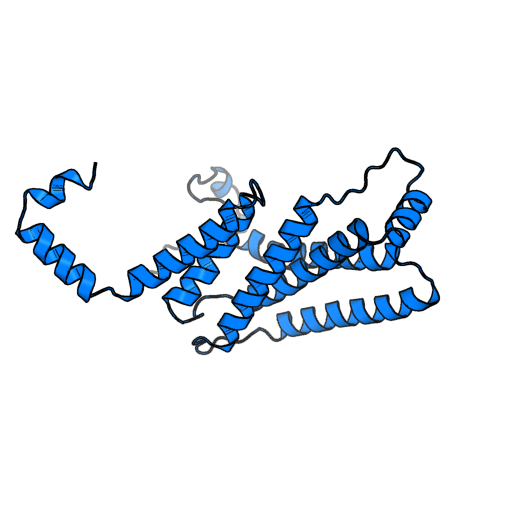7.19 91 LEU A C 1
ATOM 750 O O . LEU A 1 91 ? 13.428 -6.814 -9.935 1.00 87.19 91 LEU A O 1
ATOM 754 N N . TYR A 1 92 ? 12.276 -7.277 -8.069 1.00 85.69 92 TYR A N 1
ATOM 755 C CA . TYR A 1 92 ? 13.301 -8.143 -7.480 1.00 85.69 92 TYR A CA 1
ATOM 756 C C . TYR A 1 92 ? 13.384 -9.526 -8.143 1.00 85.69 92 TYR A C 1
ATOM 758 O O . TYR A 1 92 ? 14.483 -10.015 -8.391 1.00 85.69 92 TYR A O 1
ATOM 766 N N . PHE A 1 93 ? 12.249 -10.164 -8.450 1.00 84.75 93 PHE A N 1
ATOM 767 C CA . PHE A 1 93 ? 12.239 -11.530 -8.990 1.00 84.75 93 PHE A CA 1
ATOM 768 C C . PHE A 1 93 ? 12.209 -11.610 -10.520 1.00 84.75 93 PHE A C 1
ATOM 770 O O . PHE A 1 93 ? 12.651 -12.620 -11.064 1.00 84.75 93 PHE A O 1
ATOM 777 N N . SER A 1 94 ? 11.665 -10.613 -11.231 1.00 86.50 94 SER A N 1
ATOM 778 C CA . SER A 1 94 ? 11.478 -10.718 -12.685 1.00 86.50 94 SER A CA 1
ATOM 779 C C . SER A 1 94 ? 12.706 -10.227 -13.461 1.00 86.50 94 SER A C 1
ATOM 781 O O . SER A 1 94 ? 12.926 -9.014 -13.544 1.00 86.50 94 SER A O 1
ATOM 783 N N . PRO A 1 95 ? 13.460 -11.122 -14.132 1.00 82.38 95 PRO A N 1
ATOM 784 C CA . PRO A 1 95 ? 14.607 -10.713 -14.943 1.00 82.38 95 PRO A CA 1
ATOM 785 C C . PRO A 1 95 ? 14.186 -9.884 -16.166 1.00 82.38 95 PRO A C 1
ATOM 787 O O . PRO A 1 95 ? 14.963 -9.075 -16.661 1.00 82.38 95 PRO A O 1
ATOM 790 N N . ILE A 1 96 ? 12.940 -10.038 -16.636 1.00 84.88 96 ILE A N 1
ATOM 791 C CA . ILE A 1 96 ? 12.383 -9.265 -17.759 1.00 84.88 96 ILE A CA 1
ATOM 792 C C . ILE A 1 96 ? 12.286 -7.785 -17.384 1.00 84.88 96 ILE A C 1
ATOM 794 O O . ILE A 1 96 ? 12.673 -6.918 -18.161 1.00 84.88 96 ILE A O 1
ATOM 798 N N . ILE A 1 97 ? 11.788 -7.502 -16.180 1.00 83.94 97 ILE A N 1
ATOM 799 C CA . ILE A 1 97 ? 11.604 -6.135 -15.690 1.00 83.94 97 ILE A CA 1
ATOM 800 C C . ILE A 1 97 ? 12.959 -5.493 -15.401 1.00 83.94 97 ILE A C 1
ATOM 802 O O . ILE A 1 97 ? 13.169 -4.336 -15.754 1.00 83.94 97 ILE A O 1
ATOM 806 N N . GLN A 1 98 ? 13.889 -6.249 -14.814 1.00 83.62 98 GLN A N 1
ATOM 807 C CA . GLN A 1 98 ? 15.258 -5.785 -14.587 1.00 83.62 98 GLN A CA 1
ATOM 808 C C . GLN A 1 98 ? 15.941 -5.428 -15.903 1.00 83.62 98 GLN A C 1
ATOM 810 O O . GLN A 1 98 ? 16.509 -4.349 -16.021 1.00 83.62 98 GLN A O 1
ATOM 815 N N . LYS A 1 99 ? 15.812 -6.281 -16.925 1.00 83.50 99 LYS A N 1
ATOM 816 C CA . LYS A 1 99 ? 16.344 -5.993 -18.257 1.00 83.50 99 LYS A CA 1
ATOM 817 C C . LYS A 1 99 ? 15.758 -4.701 -18.836 1.00 83.50 99 LYS A C 1
ATOM 819 O O . LYS A 1 99 ? 16.514 -3.816 -19.207 1.00 83.50 99 LYS A O 1
ATOM 824 N N . GLN A 1 100 ? 14.431 -4.548 -18.816 1.00 84.75 100 GLN A N 1
ATOM 825 C CA . GLN A 1 100 ? 13.769 -3.317 -19.270 1.00 84.75 100 GLN A CA 1
ATOM 826 C C . GLN A 1 100 ? 14.217 -2.074 -18.493 1.00 84.75 100 GLN A C 1
ATOM 828 O O . GLN A 1 100 ? 14.259 -0.980 -19.051 1.00 84.75 100 GLN A O 1
ATOM 833 N N . TYR A 1 101 ? 14.531 -2.229 -17.208 1.00 83.75 101 TYR A N 1
ATOM 834 C CA . TYR A 1 101 ? 15.042 -1.153 -16.368 1.00 83.75 101 TYR A CA 1
ATOM 835 C C . TYR A 1 101 ? 16.442 -0.713 -16.805 1.00 83.75 101 TYR A C 1
ATOM 837 O O . TYR A 1 101 ? 16.649 0.478 -17.030 1.00 83.75 101 TYR A O 1
ATOM 845 N N . PHE A 1 102 ? 17.370 -1.653 -17.001 1.00 82.06 102 PHE A N 1
ATOM 846 C CA . PHE A 1 102 ? 18.715 -1.345 -17.501 1.00 82.06 102 PHE A CA 1
ATOM 847 C C . PHE A 1 102 ? 18.679 -0.742 -18.912 1.00 82.06 102 PHE A C 1
ATOM 849 O O . PHE A 1 102 ? 19.341 0.263 -19.158 1.00 82.06 102 PHE A O 1
ATOM 856 N N . ASP A 1 103 ? 17.814 -1.263 -19.789 1.00 83.38 103 ASP A N 1
ATOM 857 C CA . ASP A 1 103 ? 17.617 -0.735 -21.146 1.00 83.38 103 ASP A CA 1
ATOM 858 C C . ASP A 1 103 ? 17.083 0.719 -21.141 1.00 83.38 103 ASP A C 1
ATOM 860 O O . ASP A 1 103 ? 17.339 1.481 -22.071 1.00 83.38 103 ASP A O 1
ATOM 864 N N . THR A 1 104 ? 16.334 1.118 -20.102 1.00 79.44 104 THR A N 1
ATOM 865 C CA . THR A 1 104 ? 15.708 2.452 -19.997 1.00 79.44 104 THR A CA 1
ATOM 866 C C . THR A 1 104 ? 16.596 3.482 -19.292 1.00 79.44 104 THR A C 1
ATOM 868 O O . THR A 1 104 ? 16.565 4.659 -19.652 1.00 79.44 104 THR A O 1
ATOM 871 N N . TYR A 1 105 ? 17.360 3.072 -18.273 1.00 77.31 105 TYR A N 1
ATOM 872 C CA . TYR A 1 105 ? 18.103 3.981 -17.386 1.00 77.31 105 TYR A CA 1
ATOM 873 C C . TYR A 1 105 ? 19.633 3.951 -17.569 1.00 77.31 105 TYR A C 1
ATOM 875 O O . TYR A 1 105 ? 20.315 4.773 -16.958 1.00 77.31 105 TYR A O 1
ATOM 883 N N . GLY A 1 106 ? 20.165 3.086 -18.442 1.00 62.34 106 GLY A N 1
ATOM 884 C CA . GLY A 1 106 ? 21.585 3.029 -18.806 1.00 62.34 106 GLY A CA 1
ATOM 885 C C . GLY A 1 106 ? 22.353 1.873 -18.153 1.00 62.34 106 GLY A C 1
ATOM 886 O O . GLY A 1 106 ? 22.001 1.396 -17.073 1.00 62.34 106 GLY A O 1
ATOM 887 N N . ASP A 1 107 ? 23.405 1.414 -18.840 1.00 57.91 107 ASP A N 1
ATOM 888 C CA . ASP A 1 107 ? 24.161 0.200 -18.516 1.00 57.91 107 ASP A CA 1
ATOM 889 C C . ASP A 1 107 ? 24.838 0.223 -17.127 1.00 57.91 107 ASP A C 1
ATOM 891 O O . ASP A 1 107 ? 25.585 1.134 -16.780 1.00 57.91 107 ASP A O 1
ATOM 895 N N . GLN A 1 108 ? 24.600 -0.858 -16.374 1.00 52.97 108 GLN A N 1
ATOM 896 C CA . GLN A 1 108 ? 25.400 -1.474 -15.295 1.00 52.97 108 GLN A CA 1
ATOM 897 C C . GLN A 1 108 ? 25.827 -0.673 -14.044 1.00 52.97 108 GLN A C 1
ATOM 899 O O . GLN A 1 108 ? 26.127 -1.316 -13.037 1.00 52.97 108 GLN A O 1
ATOM 904 N N . GLU A 1 109 ? 25.808 0.663 -14.020 1.00 49.41 109 GLU A N 1
ATOM 905 C CA . GLU A 1 109 ? 26.154 1.437 -12.806 1.00 49.41 109 GLU A CA 1
ATOM 906 C C . GLU A 1 109 ? 24.951 1.730 -11.891 1.00 49.41 109 GLU A C 1
ATOM 908 O O . GLU A 1 109 ? 25.115 2.016 -10.702 1.00 49.41 109 GLU A O 1
ATOM 913 N N . VAL A 1 110 ? 23.721 1.613 -12.404 1.00 53.75 110 VAL A N 1
ATOM 914 C CA . VAL A 1 110 ? 22.504 1.813 -11.607 1.00 53.75 110 VAL A CA 1
ATOM 915 C C . VAL A 1 110 ? 22.132 0.508 -10.907 1.00 53.75 110 VAL A C 1
ATOM 917 O O . VAL A 1 110 ? 21.532 -0.387 -11.498 1.00 53.75 110 VAL A O 1
ATOM 920 N N . MET A 1 111 ? 22.465 0.395 -9.621 1.00 59.47 111 MET A N 1
ATOM 921 C CA . MET A 1 111 ? 21.997 -0.712 -8.780 1.00 59.47 111 MET A CA 1
ATOM 922 C C . MET A 1 111 ? 20.462 -0.787 -8.766 1.00 59.47 111 MET A C 1
ATOM 924 O O . MET A 1 111 ? 19.782 0.240 -8.697 1.00 59.47 111 MET A O 1
ATOM 928 N N . ILE A 1 112 ? 19.911 -2.007 -8.807 1.00 67.31 112 ILE A N 1
ATOM 929 C CA . ILE A 1 112 ? 18.467 -2.220 -8.650 1.00 67.31 112 ILE A CA 1
ATOM 930 C C . ILE A 1 112 ? 18.063 -1.601 -7.303 1.00 67.31 112 ILE A C 1
ATOM 932 O O . ILE A 1 112 ? 18.609 -1.998 -6.273 1.00 67.31 112 ILE A O 1
ATOM 936 N N . PRO A 1 113 ? 17.118 -0.644 -7.275 1.00 68.25 113 PRO A N 1
ATOM 937 C CA . PRO A 1 113 ? 16.819 0.142 -6.076 1.00 68.25 113 PRO A CA 1
ATOM 938 C C . PRO A 1 113 ? 16.074 -0.652 -4.993 1.00 68.25 113 PRO A C 1
ATOM 940 O O . PRO A 1 113 ? 15.708 -0.087 -3.968 1.00 68.25 113 PRO A O 1
ATOM 943 N N . VAL A 1 114 ? 15.798 -1.934 -5.237 1.00 70.81 114 VAL A N 1
ATOM 944 C CA . VAL A 1 114 ? 15.029 -2.811 -4.355 1.00 70.81 114 VAL A CA 1
ATOM 945 C C . VAL A 1 114 ? 15.950 -3.889 -3.816 1.00 70.81 114 VAL A C 1
ATOM 947 O O . VAL A 1 114 ? 16.458 -4.722 -4.571 1.00 70.81 114 VAL A O 1
ATOM 950 N N . ALA A 1 115 ? 16.121 -3.899 -2.500 1.00 77.38 115 ALA A N 1
ATOM 951 C CA . ALA A 1 115 ? 16.881 -4.920 -1.807 1.00 77.38 115 ALA A CA 1
ATOM 952 C C . ALA A 1 115 ? 15.953 -5.982 -1.181 1.00 77.38 115 ALA A C 1
ATOM 954 O O . ALA A 1 115 ? 14.738 -5.810 -1.046 1.00 77.38 115 ALA A O 1
ATOM 955 N N . ALA A 1 116 ? 16.522 -7.134 -0.813 1.00 75.38 116 ALA A N 1
ATOM 956 C CA . ALA A 1 116 ? 15.751 -8.265 -0.284 1.00 75.38 116 ALA A CA 1
ATOM 957 C C . ALA A 1 116 ? 15.002 -7.924 1.022 1.00 75.38 116 ALA A C 1
ATOM 959 O O . ALA A 1 116 ? 13.932 -8.468 1.301 1.00 75.38 116 ALA A O 1
ATOM 960 N N . ASN A 1 117 ? 15.541 -6.992 1.808 1.00 77.38 117 ASN A N 1
ATOM 961 C CA . ASN A 1 117 ? 14.898 -6.439 3.000 1.00 77.38 117 ASN A CA 1
ATOM 962 C C . ASN A 1 117 ? 13.606 -5.671 2.666 1.00 77.38 117 ASN A C 1
ATOM 964 O O . ASN A 1 117 ? 12.630 -5.810 3.399 1.00 77.38 117 ASN A O 1
ATOM 968 N N . ASP A 1 118 ? 13.555 -4.921 1.561 1.00 81.88 118 ASP A N 1
ATOM 969 C CA . ASP A 1 118 ? 12.356 -4.178 1.143 1.00 81.88 118 ASP A CA 1
ATOM 970 C C . ASP A 1 118 ? 11.225 -5.132 0.737 1.00 81.88 118 ASP A C 1
ATOM 972 O O . ASP A 1 118 ? 10.051 -4.936 1.079 1.00 81.88 118 ASP A O 1
ATOM 976 N N . VAL A 1 119 ? 11.586 -6.227 0.061 1.00 83.75 119 VAL A N 1
ATOM 977 C CA . VAL A 1 119 ? 10.665 -7.318 -0.283 1.00 83.75 119 VAL A CA 1
ATOM 978 C C . VAL A 1 119 ? 10.131 -7.980 0.989 1.00 83.75 119 VAL A C 1
ATOM 980 O O . VAL A 1 119 ? 8.916 -8.071 1.172 1.00 83.75 119 VAL A O 1
ATOM 983 N N . ALA A 1 120 ? 11.013 -8.376 1.910 1.00 83.44 120 ALA A N 1
ATOM 984 C CA . ALA A 1 120 ? 10.614 -9.008 3.166 1.00 83.44 120 ALA A CA 1
ATOM 985 C C . ALA A 1 120 ? 9.713 -8.093 4.014 1.00 83.44 120 ALA A C 1
ATOM 987 O O . ALA A 1 120 ? 8.673 -8.531 4.509 1.00 83.44 120 ALA A O 1
ATOM 988 N N . PHE A 1 121 ? 10.062 -6.809 4.136 1.00 84.06 121 PHE A N 1
ATOM 989 C CA . PHE A 1 121 ? 9.279 -5.825 4.878 1.00 84.06 121 PHE A CA 1
ATOM 990 C C . PHE A 1 121 ? 7.894 -5.595 4.262 1.00 84.06 121 PHE A C 1
ATOM 992 O O . PHE A 1 121 ? 6.892 -5.565 4.979 1.00 84.06 121 PHE A O 1
ATOM 999 N N . SER A 1 122 ? 7.815 -5.448 2.938 1.00 86.69 122 SER A N 1
ATOM 1000 C CA . SER A 1 122 ? 6.543 -5.199 2.253 1.00 86.69 122 SER A CA 1
ATOM 1001 C C . SER A 1 122 ? 5.588 -6.393 2.341 1.00 86.69 122 SER A C 1
ATOM 1003 O O . SER A 1 122 ? 4.424 -6.196 2.696 1.00 86.69 122 SER A O 1
ATOM 1005 N N . ILE A 1 123 ? 6.079 -7.623 2.142 1.00 87.31 123 ILE A N 1
ATOM 1006 C CA . ILE A 1 123 ? 5.297 -8.854 2.357 1.00 87.31 123 ILE A CA 1
ATOM 1007 C C . ILE A 1 123 ? 4.800 -8.915 3.803 1.00 87.31 123 ILE A C 1
ATOM 1009 O O . ILE A 1 123 ? 3.617 -9.145 4.059 1.00 87.31 123 ILE A O 1
ATOM 1013 N N . HIS A 1 124 ? 5.690 -8.653 4.758 1.00 84.81 124 HIS A N 1
ATOM 1014 C CA . HIS A 1 124 ? 5.355 -8.674 6.171 1.00 84.81 124 HIS A CA 1
ATOM 1015 C C . HIS A 1 124 ? 4.242 -7.677 6.537 1.00 84.81 124 HIS A C 1
ATOM 1017 O O . HIS A 1 124 ? 3.281 -8.029 7.225 1.00 84.81 124 HIS A O 1
ATOM 1023 N N . ALA A 1 125 ? 4.329 -6.444 6.033 1.00 86.88 125 ALA A N 1
ATOM 1024 C CA . ALA A 1 125 ? 3.323 -5.413 6.260 1.00 86.88 125 ALA A CA 1
ATOM 1025 C C . ALA A 1 125 ? 1.955 -5.783 5.655 1.00 86.88 125 ALA A C 1
ATOM 1027 O O . ALA A 1 125 ? 0.921 -5.552 6.290 1.00 86.88 125 ALA A O 1
ATOM 1028 N N . VAL A 1 126 ? 1.928 -6.398 4.465 1.00 89.81 126 VAL A N 1
ATOM 1029 C CA . VAL A 1 126 ? 0.688 -6.916 3.856 1.00 89.81 126 VAL A CA 1
ATOM 1030 C C . VAL A 1 126 ? 0.076 -8.013 4.725 1.00 89.81 126 VAL A C 1
ATOM 1032 O O . VAL A 1 126 ? -1.118 -7.963 5.008 1.00 89.81 126 VAL A O 1
ATOM 1035 N N . VAL A 1 127 ? 0.880 -8.954 5.229 1.00 88.06 127 VAL A N 1
ATOM 1036 C CA . VAL A 1 127 ? 0.393 -10.025 6.114 1.00 88.06 127 VAL A CA 1
ATOM 1037 C C . VAL A 1 127 ? -0.212 -9.453 7.398 1.00 88.06 127 VAL A C 1
ATOM 1039 O O . VAL A 1 127 ? -1.341 -9.794 7.745 1.00 88.06 127 VAL A O 1
ATOM 1042 N N . LEU A 1 128 ? 0.477 -8.542 8.091 1.00 85.00 128 LEU A N 1
ATOM 1043 C CA . LEU A 1 128 ? -0.043 -7.955 9.333 1.00 85.00 128 LEU A CA 1
ATOM 1044 C C . LEU A 1 128 ? -1.318 -7.128 9.116 1.00 85.00 128 LEU A C 1
ATOM 1046 O O . LEU A 1 128 ? -2.248 -7.180 9.928 1.00 85.00 128 LEU A O 1
ATOM 1050 N N . THR A 1 129 ? -1.390 -6.372 8.019 1.00 88.50 129 THR A N 1
ATOM 1051 C CA . THR A 1 129 ? -2.589 -5.588 7.687 1.00 88.50 129 THR A CA 1
ATOM 1052 C C . THR A 1 129 ? -3.753 -6.480 7.255 1.00 88.50 129 THR A C 1
ATOM 1054 O O . THR A 1 129 ? -4.884 -6.224 7.666 1.00 88.50 129 THR A O 1
ATOM 1057 N N . ALA A 1 130 ? -3.493 -7.579 6.542 1.00 87.62 130 ALA A N 1
ATOM 1058 C CA . ALA A 1 130 ? -4.492 -8.597 6.222 1.00 87.62 130 ALA A CA 1
ATOM 1059 C C . ALA A 1 130 ? -5.017 -9.307 7.480 1.00 87.62 130 ALA A C 1
ATOM 1061 O O . ALA A 1 130 ? -6.228 -9.463 7.634 1.00 87.62 130 ALA A O 1
ATOM 1062 N N . LEU A 1 131 ? -4.140 -9.655 8.429 1.00 85.94 131 LEU A N 1
ATOM 1063 C CA . LEU A 1 131 ? -4.549 -10.193 9.730 1.00 85.94 131 LEU A CA 1
ATOM 1064 C C . LEU A 1 131 ? -5.419 -9.192 10.499 1.00 85.94 131 LEU A C 1
ATOM 1066 O O . LEU A 1 131 ? -6.421 -9.577 11.096 1.00 85.94 131 LEU A O 1
ATOM 1070 N N . THR A 1 132 ? -5.088 -7.902 10.449 1.00 85.38 132 THR A N 1
ATOM 1071 C CA . THR A 1 132 ? -5.902 -6.851 11.079 1.00 85.38 132 THR A CA 1
ATOM 1072 C C . THR A 1 132 ? -7.275 -6.719 10.409 1.00 85.38 132 THR A C 1
ATOM 1074 O O . THR A 1 132 ? -8.278 -6.561 11.101 1.00 85.38 132 THR A O 1
ATOM 1077 N N . LEU A 1 133 ? -7.364 -6.836 9.080 1.00 87.56 133 LEU A N 1
ATOM 1078 C CA . LEU A 1 133 ? -8.650 -6.872 8.371 1.00 87.56 133 LEU A CA 1
ATOM 1079 C C . LEU A 1 133 ? -9.470 -8.103 8.741 1.00 87.56 133 LEU A C 1
ATOM 1081 O O . LEU A 1 133 ? -10.658 -7.985 9.021 1.00 87.56 133 LEU A O 1
ATOM 1085 N N . PHE A 1 134 ? -8.836 -9.270 8.811 1.00 86.12 134 PHE A N 1
ATOM 1086 C CA . PHE A 1 134 ? -9.483 -10.496 9.263 1.00 86.12 134 PHE A CA 1
ATOM 1087 C C . PHE A 1 134 ? -10.049 -10.349 10.685 1.00 86.12 134 PHE A C 1
ATOM 1089 O O . PHE A 1 134 ? -11.189 -10.731 10.947 1.00 86.12 134 PHE A O 1
ATOM 1096 N N . GLN A 1 135 ? -9.306 -9.698 11.585 1.00 80.38 135 GLN A N 1
ATOM 1097 C CA . GLN A 1 135 ? -9.791 -9.353 12.922 1.00 80.38 135 GLN A CA 1
ATOM 1098 C C . GLN A 1 135 ? -11.019 -8.429 12.892 1.00 80.38 135 GLN A C 1
ATOM 1100 O O . GLN A 1 135 ? -11.913 -8.611 13.713 1.00 80.38 135 GLN A O 1
ATOM 1105 N N . ILE A 1 136 ? -11.104 -7.479 11.954 1.00 85.25 136 ILE A N 1
ATOM 1106 C CA . ILE A 1 136 ? -12.277 -6.596 11.797 1.00 85.25 136 ILE A CA 1
ATOM 1107 C C . ILE A 1 136 ? -13.532 -7.382 11.384 1.00 85.25 136 ILE A C 1
ATOM 1109 O O . ILE A 1 136 ? -14.637 -7.008 11.774 1.00 85.25 136 ILE A O 1
ATOM 1113 N N . PHE A 1 137 ? -13.382 -8.471 10.624 1.00 81.81 137 PHE A N 1
ATOM 1114 C CA . PHE A 1 137 ? -14.512 -9.318 10.231 1.00 81.81 137 PHE A CA 1
ATOM 1115 C C . PHE A 1 137 ? -15.025 -10.219 11.362 1.00 81.81 137 PHE A C 1
ATOM 1117 O O . PHE A 1 137 ? -16.220 -10.505 11.398 1.00 81.81 137 PHE A O 1
ATOM 1124 N N . ILE A 1 138 ? -14.147 -10.666 12.268 1.00 83.44 138 ILE A N 1
ATOM 1125 C CA . ILE A 1 138 ? -14.495 -11.627 13.331 1.00 83.44 138 ILE A CA 1
ATOM 1126 C C . ILE A 1 138 ? -14.875 -10.948 14.647 1.00 83.44 138 ILE A C 1
ATOM 1128 O O . ILE A 1 138 ? -15.778 -11.414 15.340 1.00 83.44 138 ILE A O 1
ATOM 1132 N N . TYR A 1 139 ? -14.164 -9.892 15.038 1.00 81.06 139 TYR A N 1
ATOM 1133 C CA . TYR A 1 139 ? -14.346 -9.261 16.341 1.00 81.06 139 TYR A CA 1
ATOM 1134 C C . TYR A 1 139 ? -15.471 -8.231 16.353 1.00 81.06 139 TYR A C 1
ATOM 1136 O O . TYR A 1 139 ? -15.930 -7.736 15.323 1.00 81.06 139 TYR A O 1
ATOM 1144 N N . GLU A 1 140 ? -15.905 -7.877 17.561 1.00 77.25 140 GLU A N 1
ATOM 1145 C CA . GLU A 1 140 ? -16.971 -6.906 17.747 1.00 77.25 140 GLU A CA 1
ATOM 1146 C C . GLU A 1 140 ? -16.548 -5.522 17.227 1.00 77.25 140 GLU A C 1
ATOM 1148 O O . GLU A 1 140 ? -15.595 -4.909 17.720 1.00 77.25 140 GLU A O 1
ATOM 1153 N N . ARG A 1 141 ? -17.273 -5.045 16.211 1.00 75.81 141 ARG A N 1
ATOM 1154 C CA . ARG A 1 141 ? -17.021 -3.783 15.494 1.00 75.81 141 ARG A CA 1
ATOM 1155 C C . ARG A 1 141 ? -17.868 -2.599 15.970 1.00 75.81 141 ARG A C 1
ATOM 1157 O O . ARG A 1 141 ? -17.624 -1.463 15.570 1.00 75.81 141 ARG A O 1
ATOM 1164 N N . GLY A 1 142 ? -18.878 -2.854 16.803 1.00 78.75 142 GLY A N 1
ATOM 1165 C CA . GLY A 1 142 ? -19.862 -1.845 17.199 1.00 78.75 142 GLY A CA 1
ATOM 1166 C C . GLY A 1 142 ? -20.588 -1.216 15.989 1.00 78.75 142 GLY A C 1
ATOM 1167 O O . GLY A 1 142 ? -20.785 -1.886 14.972 1.00 78.75 142 GLY A O 1
ATOM 1168 N N . PRO A 1 143 ? -20.984 0.071 16.060 1.00 79.94 143 PRO A N 1
ATOM 1169 C CA . PRO A 1 143 ? -21.646 0.781 14.959 1.00 79.94 143 PRO A CA 1
ATOM 1170 C C . PRO A 1 143 ? -20.676 1.308 13.882 1.00 79.94 143 PRO A C 1
ATOM 1172 O O . PRO A 1 143 ? -21.117 1.941 12.921 1.00 79.94 143 PRO A O 1
ATOM 1175 N N . GLN A 1 144 ? -19.366 1.083 14.032 1.00 77.38 144 GLN A N 1
ATOM 1176 C CA . GLN A 1 144 ? -18.343 1.603 13.124 1.00 77.38 144 GLN A CA 1
ATOM 1177 C C . GLN A 1 144 ? -18.411 0.879 11.771 1.00 77.38 144 GLN A C 1
ATOM 1179 O O . GLN A 1 144 ? -18.557 -0.342 11.695 1.00 77.38 144 GLN A O 1
ATOM 1184 N N . LYS A 1 145 ? -18.327 1.641 10.680 1.00 83.06 145 LYS A N 1
ATOM 1185 C CA . LYS A 1 145 ? -18.330 1.136 9.302 1.00 83.06 145 LYS A CA 1
ATOM 1186 C C . LYS A 1 145 ? -17.236 1.840 8.515 1.00 83.06 145 LYS A C 1
ATOM 1188 O O . LYS A 1 145 ? -16.875 2.966 8.841 1.00 83.06 145 LYS A O 1
ATOM 1193 N N . VAL A 1 146 ? -16.748 1.177 7.471 1.00 81.12 146 VAL A N 1
ATOM 1194 C CA . VAL A 1 146 ? -15.839 1.794 6.500 1.00 81.12 146 VAL A CA 1
ATOM 1195 C C . VAL A 1 146 ? -16.575 2.941 5.805 1.00 81.12 146 VAL A C 1
ATOM 1197 O O . VAL A 1 146 ? -17.729 2.787 5.387 1.00 81.12 146 VAL A O 1
ATOM 1200 N N . SER A 1 147 ? -15.920 4.090 5.680 1.00 85.44 147 SER A N 1
ATOM 1201 C CA . SER A 1 147 ? -16.442 5.235 4.953 1.00 85.44 147 SER A CA 1
ATOM 1202 C C . SER A 1 147 ? -16.645 4.888 3.480 1.00 85.44 147 SER A C 1
ATOM 1204 O O . SER A 1 147 ? -15.807 4.256 2.824 1.00 85.44 147 SER A O 1
ATOM 1206 N N . ARG A 1 148 ? -17.766 5.359 2.924 1.00 83.81 148 ARG A N 1
ATOM 1207 C CA . ARG A 1 148 ? -18.056 5.233 1.489 1.00 83.81 148 ARG A CA 1
ATOM 1208 C C . ARG A 1 148 ? -16.988 5.923 0.643 1.00 83.81 148 ARG A C 1
ATOM 1210 O O . ARG A 1 148 ? -16.677 5.435 -0.437 1.00 83.81 148 ARG A O 1
ATOM 1217 N N . PHE A 1 149 ? -16.396 7.002 1.158 1.00 86.62 149 PHE A N 1
ATOM 1218 C CA . PHE A 1 149 ? -15.302 7.705 0.494 1.00 86.62 149 PHE A CA 1
ATOM 1219 C C . PHE A 1 149 ? -14.047 6.829 0.391 1.00 86.62 149 PHE A C 1
ATOM 1221 O O . PHE A 1 149 ? -13.524 6.640 -0.703 1.00 86.62 149 PHE A O 1
ATOM 1228 N N . ALA A 1 150 ? -13.607 6.231 1.505 1.00 85.69 150 ALA A N 1
ATOM 1229 C CA . ALA A 1 150 ? -12.433 5.357 1.526 1.00 85.69 150 ALA A CA 1
ATOM 1230 C C . ALA A 1 150 ? -12.627 4.121 0.634 1.00 85.69 150 ALA A C 1
ATOM 1232 O O . ALA A 1 150 ? -11.739 3.762 -0.136 1.00 85.69 150 ALA A O 1
ATOM 1233 N N . THR A 1 151 ? -13.816 3.513 0.681 1.00 88.75 151 THR A N 1
ATOM 1234 C CA . THR A 1 151 ? -14.165 2.382 -0.193 1.00 88.75 151 THR A CA 1
ATOM 1235 C C . THR A 1 151 ? -14.152 2.790 -1.667 1.00 88.75 151 THR A C 1
ATOM 1237 O O . THR A 1 151 ? -13.549 2.099 -2.485 1.00 88.75 151 THR A O 1
ATOM 1240 N N . GLY A 1 152 ? -14.768 3.927 -2.010 1.00 91.44 152 GLY A N 1
ATOM 1241 C CA . GLY A 1 152 ? -14.785 4.453 -3.375 1.00 91.44 152 GLY A CA 1
ATOM 1242 C C . GLY A 1 152 ? -13.381 4.727 -3.911 1.00 91.44 152 GLY A C 1
ATOM 1243 O O . GLY A 1 152 ? -13.063 4.311 -5.020 1.00 91.44 152 GLY A O 1
ATOM 1244 N N . LEU A 1 153 ? -12.511 5.337 -3.102 1.00 91.38 153 LEU A N 1
ATOM 1245 C CA . LEU A 1 153 ? -11.117 5.591 -3.470 1.00 91.38 153 LEU A CA 1
ATOM 1246 C C . LEU A 1 153 ? -10.359 4.293 -3.784 1.00 91.38 153 LEU A C 1
ATOM 1248 O O . LEU A 1 153 ? -9.653 4.216 -4.785 1.00 91.38 153 LEU A O 1
ATOM 1252 N N . VAL A 1 154 ? -10.521 3.264 -2.951 1.00 91.81 154 VAL A N 1
ATOM 1253 C CA . VAL A 1 154 ? -9.859 1.967 -3.147 1.00 91.81 154 VAL A CA 1
ATOM 1254 C C . VAL A 1 154 ? -10.365 1.278 -4.411 1.00 91.81 154 VAL A C 1
ATOM 1256 O O . VAL A 1 154 ? -9.553 0.816 -5.209 1.00 91.81 154 VAL A O 1
ATOM 1259 N N . VAL A 1 155 ? -11.681 1.264 -4.643 1.00 94.12 155 VAL A N 1
ATOM 1260 C CA . VAL A 1 155 ? -12.266 0.707 -5.873 1.00 94.12 155 VAL A CA 1
ATOM 1261 C C . VAL A 1 155 ? -11.743 1.434 -7.112 1.00 94.12 155 VAL A C 1
ATOM 1263 O O . VAL A 1 155 ? -11.360 0.779 -8.078 1.00 94.12 155 VAL A O 1
ATOM 1266 N N . LEU A 1 156 ? -11.666 2.767 -7.080 1.00 93.75 156 LEU A N 1
ATOM 1267 C CA . LEU A 1 156 ? -11.132 3.560 -8.189 1.00 93.75 156 LEU A CA 1
ATOM 1268 C C . LEU A 1 156 ? -9.663 3.238 -8.472 1.00 93.75 156 LEU A C 1
ATOM 1270 O O . LEU A 1 156 ? -9.286 3.053 -9.625 1.00 93.75 156 LEU A O 1
ATOM 1274 N N . VAL A 1 157 ? -8.838 3.135 -7.431 1.00 93.06 157 VAL A N 1
ATOM 1275 C CA . VAL A 1 157 ? -7.398 2.878 -7.567 1.00 93.06 157 VAL A CA 1
ATOM 1276 C C . VAL A 1 157 ? -7.122 1.476 -8.101 1.00 93.06 157 VAL A C 1
ATOM 1278 O O . VAL A 1 157 ? -6.323 1.325 -9.024 1.00 93.06 157 VAL A O 1
ATOM 1281 N N . TRP A 1 158 ? -7.798 0.453 -7.576 1.00 93.69 158 TRP A N 1
ATOM 1282 C CA . TRP A 1 158 ? -7.650 -0.911 -8.092 1.00 93.69 158 TRP A CA 1
ATOM 1283 C C . TRP A 1 158 ? -8.283 -1.080 -9.475 1.00 93.69 158 TRP A C 1
ATOM 1285 O O . TRP A 1 158 ? -7.740 -1.811 -10.299 1.00 93.69 158 TRP A O 1
ATOM 1295 N N . GLY A 1 159 ? -9.374 -0.366 -9.768 1.00 94.50 159 GLY A N 1
ATOM 1296 C CA . GLY A 1 159 ? -9.957 -0.301 -11.107 1.00 94.50 159 GLY A CA 1
ATOM 1297 C C . GLY A 1 159 ? -8.992 0.310 -12.125 1.00 94.50 159 GLY A C 1
ATOM 1298 O O . GLY A 1 159 ? -8.772 -0.268 -13.187 1.00 94.50 159 GLY A O 1
ATOM 1299 N N . PHE A 1 160 ? -8.344 1.425 -11.777 1.00 93.19 160 PHE A N 1
ATOM 1300 C CA . PHE A 1 160 ? -7.296 2.035 -12.596 1.00 93.19 160 PHE A CA 1
ATOM 1301 C C . PHE A 1 160 ? -6.108 1.085 -12.804 1.00 93.19 160 PHE A C 1
ATOM 1303 O O . PHE A 1 160 ? -5.682 0.878 -13.938 1.00 93.19 160 PHE A O 1
ATOM 1310 N N . ALA A 1 161 ? -5.626 0.437 -11.738 1.00 91.94 161 ALA A N 1
ATOM 1311 C CA . ALA A 1 161 ? -4.546 -0.544 -11.832 1.00 91.94 161 ALA A CA 1
ATOM 1312 C C . ALA A 1 161 ? -4.903 -1.727 -12.751 1.00 91.94 161 ALA A C 1
ATOM 1314 O O . ALA A 1 161 ? -4.062 -2.171 -13.533 1.00 91.94 161 ALA A O 1
ATOM 1315 N N . ALA A 1 162 ? -6.151 -2.207 -12.710 1.00 93.25 162 ALA A N 1
ATOM 1316 C CA . ALA A 1 162 ? -6.630 -3.264 -13.599 1.00 93.25 162 ALA A CA 1
ATOM 1317 C C . ALA A 1 162 ? -6.629 -2.820 -15.071 1.00 93.25 162 ALA A C 1
ATOM 1319 O O . ALA A 1 162 ? -6.178 -3.570 -15.935 1.00 93.25 162 ALA A O 1
ATOM 1320 N N . ILE A 1 163 ? -7.062 -1.590 -15.366 1.00 93.12 163 ILE A N 1
ATOM 1321 C CA . ILE A 1 163 ? -7.002 -1.028 -16.725 1.00 93.12 163 ILE A CA 1
ATOM 1322 C C . ILE A 1 163 ? -5.546 -0.951 -17.208 1.00 93.12 163 ILE A C 1
ATOM 1324 O O . ILE A 1 163 ? -5.240 -1.418 -18.304 1.00 93.12 163 ILE A O 1
ATOM 1328 N N . CYS A 1 164 ? -4.632 -0.434 -16.379 1.00 90.44 164 CYS A N 1
ATOM 1329 C CA . CYS A 1 164 ? -3.203 -0.386 -16.698 1.00 90.44 164 CYS A CA 1
ATOM 1330 C C . CYS A 1 164 ? -2.613 -1.778 -16.957 1.00 90.44 164 CYS A C 1
ATOM 1332 O O . CYS A 1 164 ? -1.792 -1.927 -17.860 1.00 90.44 164 CYS A O 1
ATOM 1334 N N . PHE A 1 165 ? -3.047 -2.799 -16.212 1.00 91.25 165 PHE A N 1
ATOM 1335 C CA . PHE A 1 165 ? -2.634 -4.183 -16.439 1.00 91.25 165 PHE A CA 1
ATOM 1336 C C . PHE A 1 165 ? -3.045 -4.672 -17.833 1.00 91.25 165 PHE A C 1
ATOM 1338 O O . PHE A 1 165 ? -2.202 -5.177 -18.571 1.00 91.25 165 PHE A O 1
ATOM 1345 N N . PHE A 1 166 ? -4.302 -4.457 -18.239 1.00 91.94 166 PHE A N 1
ATOM 1346 C CA . PHE A 1 166 ? -4.769 -4.854 -19.572 1.00 91.94 166 PHE A CA 1
ATOM 1347 C C . PHE A 1 166 ? -4.079 -4.093 -20.712 1.00 91.94 166 PHE A C 1
ATOM 1349 O O . PHE A 1 166 ? -3.867 -4.671 -21.774 1.00 91.94 166 PHE A O 1
ATOM 1356 N N . ILE A 1 167 ? -3.685 -2.835 -20.492 1.00 90.19 167 ILE A N 1
ATOM 1357 C CA . ILE A 1 167 ? -2.906 -2.046 -21.462 1.00 90.19 167 ILE A CA 1
ATOM 1358 C C . ILE A 1 167 ? -1.464 -2.561 -21.577 1.00 90.19 167 ILE A C 1
ATOM 1360 O O . ILE A 1 167 ? -0.909 -2.582 -22.673 1.00 90.19 167 ILE A O 1
ATOM 1364 N N . ALA A 1 168 ? -0.862 -2.994 -20.468 1.00 87.69 168 ALA A N 1
ATOM 1365 C CA . ALA A 1 168 ? 0.517 -3.477 -20.439 1.00 87.69 168 ALA A CA 1
ATOM 1366 C C . ALA A 1 168 ? 0.694 -4.877 -21.057 1.00 87.69 168 ALA A C 1
ATOM 1368 O O . ALA A 1 168 ? 1.798 -5.216 -21.487 1.00 87.69 168 ALA A O 1
ATOM 1369 N N . LEU A 1 169 ? -0.376 -5.683 -21.118 1.00 85.88 169 LEU A N 1
ATOM 1370 C CA . LEU A 1 169 ? -0.362 -7.016 -21.732 1.00 85.88 169 LEU A CA 1
ATOM 1371 C C . LEU A 1 169 ? 0.116 -7.002 -23.200 1.00 85.88 169 LEU A C 1
ATOM 1373 O O . LEU A 1 169 ? 1.065 -7.726 -23.497 1.00 85.88 169 LEU A O 1
ATOM 1377 N N . PRO A 1 170 ? -0.477 -6.211 -24.120 1.00 86.50 170 PRO A N 1
ATOM 1378 C CA . PRO A 1 170 ? -0.054 -6.182 -25.521 1.00 86.50 170 PRO A CA 1
ATOM 1379 C C . PRO A 1 170 ? 1.263 -5.431 -25.759 1.00 86.50 170 PRO A C 1
ATOM 1381 O O . PRO A 1 170 ? 1.992 -5.766 -26.688 1.00 86.50 170 PRO A O 1
ATOM 1384 N N . SER A 1 171 ? 1.583 -4.413 -24.954 1.00 77.75 171 SER A N 1
ATOM 1385 C CA . SER A 1 171 ? 2.792 -3.597 -25.139 1.00 77.75 171 SER A CA 1
ATOM 1386 C C . SER A 1 171 ? 4.052 -4.224 -24.535 1.00 77.75 171 SER A C 1
ATOM 1388 O O . SER A 1 171 ? 5.146 -3.703 -24.747 1.00 77.75 171 SER A O 1
ATOM 1390 N N . HIS A 1 172 ? 3.912 -5.302 -23.750 1.00 81.06 172 HIS A N 1
ATOM 1391 C CA . HIS A 1 172 ? 4.980 -5.936 -22.966 1.00 81.06 172 HIS A CA 1
ATOM 1392 C C . HIS A 1 172 ? 5.784 -4.959 -22.086 1.00 81.06 172 HIS A C 1
ATOM 1394 O O . HIS A 1 172 ? 6.895 -5.269 -21.657 1.00 81.06 172 HIS A O 1
ATOM 1400 N N . SER A 1 173 ? 5.241 -3.780 -21.775 1.00 85.81 173 SER A N 1
ATOM 1401 C CA . SER A 1 173 ? 5.912 -2.727 -21.006 1.00 85.81 173 SER A CA 1
ATOM 1402 C C . SER A 1 173 ? 5.726 -2.941 -19.498 1.00 85.81 173 SER A C 1
ATOM 1404 O O . SER A 1 173 ? 5.052 -2.162 -18.818 1.00 85.81 173 SER A O 1
ATOM 1406 N N . TRP A 1 174 ? 6.301 -4.022 -18.966 1.00 87.00 174 TRP A N 1
ATOM 1407 C CA . TRP A 1 174 ? 6.138 -4.433 -17.567 1.00 87.00 174 TRP A CA 1
ATOM 1408 C C . TRP A 1 174 ? 6.744 -3.436 -16.577 1.00 87.00 174 TRP A C 1
ATOM 1410 O O . TRP A 1 174 ? 6.152 -3.192 -15.526 1.00 87.00 174 TRP A O 1
ATOM 1420 N N . LEU A 1 175 ? 7.874 -2.812 -16.929 1.00 86.75 175 LEU A N 1
ATOM 1421 C CA . LEU A 1 175 ? 8.481 -1.747 -16.126 1.00 86.75 175 LEU A CA 1
ATOM 1422 C C . LEU A 1 175 ? 7.523 -0.565 -15.911 1.00 86.75 175 LEU A C 1
ATOM 1424 O O . LEU A 1 175 ? 7.385 -0.065 -14.798 1.00 86.75 175 LEU A O 1
ATOM 1428 N N . TRP A 1 176 ? 6.819 -0.137 -16.960 1.00 89.44 176 TRP A N 1
ATOM 1429 C CA . TRP A 1 176 ? 5.836 0.941 -16.850 1.00 89.44 176 TRP A CA 1
ATOM 1430 C C . TRP A 1 176 ? 4.707 0.568 -15.883 1.00 89.44 176 TRP A C 1
ATOM 1432 O O . TRP A 1 176 ? 4.358 1.357 -15.006 1.00 89.44 176 TRP A O 1
ATOM 1442 N N . LEU A 1 177 ? 4.200 -0.666 -15.975 1.00 90.62 177 LEU A N 1
ATOM 1443 C CA . LEU A 1 177 ? 3.141 -1.161 -15.097 1.00 90.62 177 LEU A CA 1
ATOM 1444 C C . LEU A 1 177 ? 3.560 -1.156 -13.620 1.00 90.62 177 LEU A C 1
ATOM 1446 O O . LEU A 1 177 ? 2.807 -0.678 -12.772 1.00 90.62 177 LEU A O 1
ATOM 1450 N N . ILE A 1 178 ? 4.750 -1.663 -13.286 1.00 90.25 178 ILE A N 1
ATOM 1451 C CA . ILE A 1 178 ? 5.196 -1.677 -11.884 1.00 90.25 178 ILE A CA 1
ATOM 1452 C C . ILE A 1 178 ? 5.446 -0.262 -11.346 1.00 90.25 178 ILE A C 1
ATOM 1454 O O . ILE A 1 178 ? 5.155 0.005 -10.180 1.00 90.25 178 ILE A O 1
ATOM 1458 N N . THR A 1 179 ? 5.894 0.673 -12.187 1.00 89.06 179 THR A N 1
ATOM 1459 C CA . THR A 1 179 ? 6.056 2.081 -11.801 1.00 89.06 179 THR A CA 1
ATOM 1460 C C . THR A 1 179 ? 4.716 2.717 -11.431 1.00 89.06 179 THR A C 1
ATOM 1462 O O . THR A 1 179 ? 4.652 3.464 -10.454 1.00 89.06 179 THR A O 1
ATOM 1465 N N . ILE A 1 180 ? 3.621 2.350 -12.113 1.00 91.75 180 ILE A N 1
ATOM 1466 C CA . ILE A 1 180 ? 2.264 2.756 -11.715 1.00 91.75 180 ILE A CA 1
ATOM 1467 C C . ILE A 1 180 ? 1.926 2.256 -10.301 1.00 91.75 180 ILE A C 1
ATOM 1469 O O . ILE A 1 180 ? 1.421 3.032 -9.489 1.00 91.75 180 ILE A O 1
ATOM 1473 N N . PHE A 1 181 ? 2.248 1.004 -9.953 1.00 91.50 181 PHE A N 1
ATOM 1474 C CA . PHE A 1 181 ? 2.025 0.484 -8.593 1.00 91.50 181 PHE A CA 1
ATOM 1475 C C . PHE A 1 181 ? 2.823 1.244 -7.518 1.00 91.50 181 PHE A C 1
ATOM 1477 O O . PHE A 1 181 ? 2.299 1.498 -6.428 1.00 91.50 181 PHE A O 1
ATOM 1484 N N . ASN A 1 182 ? 4.051 1.669 -7.829 1.00 90.94 182 ASN A N 1
ATOM 1485 C CA . ASN A 1 182 ? 4.837 2.536 -6.947 1.00 90.94 182 ASN A CA 1
ATOM 1486 C C . ASN A 1 182 ? 4.182 3.926 -6.803 1.00 90.94 182 ASN A C 1
ATOM 1488 O O . ASN A 1 182 ? 3.971 4.408 -5.688 1.00 90.94 182 ASN A O 1
ATOM 1492 N N . SER A 1 183 ? 3.734 4.537 -7.906 1.00 89.31 183 SER A N 1
ATOM 1493 C CA . SER A 1 183 ? 2.999 5.810 -7.856 1.00 89.31 183 SER A CA 1
ATOM 1494 C C . SER A 1 183 ? 1.741 5.722 -6.984 1.00 89.31 183 SER A C 1
ATOM 1496 O O . SER A 1 183 ? 1.519 6.598 -6.149 1.00 89.31 183 SER A O 1
ATOM 1498 N N . ILE A 1 184 ? 0.965 4.634 -7.091 1.00 91.19 184 ILE A N 1
ATOM 1499 C CA . ILE A 1 184 ? -0.223 4.394 -6.253 1.00 91.19 184 ILE A CA 1
ATOM 1500 C C . ILE A 1 184 ? 0.130 4.426 -4.760 1.00 91.19 184 ILE A C 1
ATOM 1502 O O . ILE A 1 184 ? -0.566 5.068 -3.971 1.00 91.19 184 ILE A O 1
ATOM 1506 N N . GLN A 1 185 ? 1.216 3.767 -4.351 1.00 89.38 185 GLN A N 1
ATOM 1507 C CA . GLN A 1 185 ? 1.668 3.771 -2.957 1.00 89.38 185 GLN A CA 1
ATOM 1508 C C . GLN A 1 185 ? 1.989 5.184 -2.461 1.00 89.38 185 GLN A C 1
ATOM 1510 O O . GLN A 1 185 ? 1.643 5.538 -1.325 1.00 89.38 185 GLN A O 1
ATOM 1515 N N . VAL A 1 186 ? 2.694 5.973 -3.275 1.00 88.69 186 VAL A N 1
ATOM 1516 C CA . VAL A 1 186 ? 3.065 7.348 -2.927 1.00 88.69 186 VAL A CA 1
ATOM 1517 C C . VAL A 1 186 ? 1.806 8.200 -2.789 1.00 88.69 186 VAL A C 1
ATOM 1519 O O . VAL A 1 186 ? 1.621 8.847 -1.759 1.00 88.69 186 VAL A O 1
ATOM 1522 N N . SER A 1 187 ? 0.872 8.107 -3.737 1.00 88.25 187 SER A N 1
ATOM 1523 C CA . SER A 1 187 ? -0.414 8.807 -3.662 1.00 88.25 187 SER A CA 1
ATOM 1524 C C . SER A 1 187 ? -1.216 8.420 -2.416 1.00 88.25 187 SER A C 1
ATOM 1526 O O . SER A 1 187 ? -1.702 9.296 -1.703 1.00 88.25 187 SER A O 1
ATOM 1528 N N . MET A 1 188 ? -1.299 7.126 -2.085 1.00 86.62 188 MET A N 1
ATOM 1529 C CA . MET A 1 188 ? -1.973 6.649 -0.868 1.00 86.62 188 MET A CA 1
ATOM 1530 C C . MET A 1 188 ? -1.315 7.172 0.407 1.00 86.62 188 MET A C 1
ATOM 1532 O O . MET A 1 188 ? -1.989 7.452 1.397 1.00 86.62 188 MET A O 1
ATOM 1536 N N . THR A 1 189 ? 0.008 7.322 0.393 1.00 85.06 189 THR A N 1
ATOM 1537 C CA . THR A 1 189 ? 0.756 7.944 1.485 1.00 85.06 189 THR A CA 1
ATOM 1538 C C . THR A 1 189 ? 0.329 9.407 1.617 1.00 85.06 189 THR A C 1
ATOM 1540 O O . THR A 1 189 ? -0.151 9.793 2.679 1.00 85.06 189 THR A O 1
ATOM 1543 N N . CYS A 1 190 ? 0.364 10.193 0.542 1.00 84.25 190 CYS A N 1
ATOM 1544 C CA . CYS A 1 190 ? -0.085 11.587 0.565 1.00 84.25 190 CYS A CA 1
ATOM 1545 C C . CYS A 1 190 ? -1.521 11.733 1.096 1.00 84.25 190 CYS A C 1
ATOM 1547 O O . CYS A 1 190 ? -1.741 12.487 2.040 1.00 84.25 190 CYS A O 1
ATOM 1549 N N . VAL A 1 191 ? -2.476 10.951 0.579 1.00 82.38 191 VAL A N 1
ATOM 1550 C CA . VAL A 1 191 ? -3.886 10.998 1.016 1.00 82.38 191 VAL A CA 1
ATOM 1551 C C . VAL A 1 191 ? -4.034 10.746 2.519 1.00 82.38 191 VAL A C 1
ATOM 1553 O O . VAL A 1 191 ? -4.860 11.379 3.170 1.00 82.38 191 VAL A O 1
ATOM 1556 N N . LYS A 1 192 ? -3.224 9.849 3.091 1.00 76.06 192 LYS A N 1
ATOM 1557 C CA . LYS A 1 192 ? -3.249 9.555 4.529 1.00 76.06 192 LYS A CA 1
ATOM 1558 C C . LYS A 1 192 ? -2.610 10.657 5.373 1.00 76.06 192 LYS A C 1
ATOM 1560 O O . LYS A 1 192 ? -3.137 10.985 6.431 1.00 76.06 192 LYS A O 1
ATOM 1565 N N . TYR A 1 193 ? -1.470 11.193 4.936 1.00 73.12 193 TYR A N 1
ATOM 1566 C CA . TYR A 1 193 ? -0.676 12.121 5.746 1.00 73.12 193 TYR A CA 1
ATOM 1567 C C . TYR A 1 193 ? -1.153 13.577 5.660 1.00 73.12 193 TYR A C 1
ATOM 1569 O O . TYR A 1 193 ? -0.943 14.308 6.621 1.00 73.12 193 TYR A O 1
ATOM 1577 N N . ILE A 1 194 ? -1.841 13.988 4.586 1.00 74.81 194 ILE A N 1
ATOM 1578 C CA . ILE A 1 194 ? -2.421 15.339 4.455 1.00 74.81 194 ILE A CA 1
ATOM 1579 C C . ILE A 1 194 ? -3.376 15.676 5.617 1.00 74.81 194 ILE A C 1
ATOM 1581 O O . ILE A 1 194 ? -3.121 16.642 6.324 1.00 74.81 194 ILE A O 1
ATOM 1585 N N . PRO A 1 195 ? -4.441 14.904 5.906 1.00 63.75 195 PRO A N 1
ATOM 1586 C CA . PRO A 1 195 ? -5.315 15.224 7.037 1.00 63.75 195 PRO A CA 1
ATOM 1587 C C . PRO A 1 195 ? -4.595 15.082 8.385 1.00 63.75 195 PRO A C 1
ATOM 1589 O O . PRO A 1 195 ? -4.936 15.764 9.348 1.00 63.75 195 PRO A O 1
ATOM 1592 N N . GLN A 1 196 ? -3.581 14.215 8.462 1.00 58.03 196 GLN A N 1
ATOM 1593 C CA . GLN A 1 196 ? -2.838 13.965 9.692 1.00 58.03 196 GLN A CA 1
ATOM 1594 C C . GLN A 1 196 ? -1.854 15.096 10.037 1.00 58.03 196 GLN A C 1
ATOM 1596 O O . GLN A 1 196 ? -1.646 15.356 11.218 1.00 58.03 196 GLN A O 1
ATOM 1601 N N . SER A 1 197 ? -1.306 15.814 9.048 1.00 58.22 197 SER A N 1
ATOM 1602 C CA . SER A 1 197 ? -0.461 16.993 9.289 1.00 58.22 197 SER A CA 1
ATOM 1603 C C . SER A 1 197 ? -1.262 18.184 9.813 1.00 58.22 197 SER A C 1
ATOM 1605 O O . SER A 1 197 ? -0.771 18.909 10.673 1.00 58.22 197 SER A O 1
ATOM 1607 N N . HIS A 1 198 ? -2.516 18.343 9.377 1.00 54.72 198 HIS A N 1
ATOM 1608 C CA . HIS A 1 198 ? -3.428 19.356 9.919 1.00 54.72 198 HIS A CA 1
ATOM 1609 C C . HIS A 1 198 ? -3.865 19.062 11.366 1.00 54.72 198 HIS A C 1
ATOM 1611 O O . HIS A 1 198 ? -4.178 19.987 12.110 1.00 54.72 198 HIS A O 1
ATOM 1617 N N . LEU A 1 199 ? -3.877 17.785 11.771 1.00 51.12 199 LEU A N 1
ATOM 1618 C CA . LEU A 1 199 ? -4.284 17.323 13.106 1.00 51.12 199 LEU A CA 1
ATOM 1619 C C . LEU A 1 199 ? -3.126 17.158 14.096 1.00 51.12 199 LEU A C 1
ATOM 1621 O O . LEU A 1 199 ? -3.379 16.834 15.255 1.00 51.12 199 LEU A O 1
ATOM 1625 N N . CYS A 1 200 ? -1.878 17.358 13.671 1.00 47.50 200 CYS A N 1
ATOM 1626 C CA . CYS A 1 200 ? -0.745 17.495 14.577 1.00 47.50 200 CYS A CA 1
ATOM 1627 C C . CYS A 1 200 ? -0.590 18.977 14.952 1.00 47.50 200 CYS A C 1
ATOM 1629 O O . CYS A 1 200 ? 0.163 19.684 14.279 1.00 47.50 200 CYS A O 1
ATOM 1631 N N . PRO A 1 201 ? -1.228 19.484 16.029 1.00 44.84 201 PRO A N 1
ATOM 1632 C CA . PRO A 1 201 ? -0.678 20.658 16.674 1.00 44.84 201 PRO A CA 1
ATOM 1633 C C . PRO A 1 201 ? 0.744 20.276 17.091 1.00 44.84 201 PRO A C 1
ATOM 1635 O O . PRO A 1 201 ? 0.964 19.229 17.710 1.00 44.84 201 PRO A O 1
ATOM 1638 N N . LEU A 1 202 ? 1.718 21.097 16.696 1.00 43.88 202 LEU A N 1
ATOM 1639 C CA . LEU A 1 202 ? 3.062 21.089 17.269 1.00 43.88 202 LEU A CA 1
ATOM 1640 C C . LEU A 1 202 ? 2.963 20.838 18.783 1.00 43.88 202 LEU A C 1
ATOM 1642 O O . LEU A 1 202 ? 2.032 21.359 19.405 1.00 43.88 202 LEU A O 1
ATOM 1646 N N . PRO A 1 203 ? 3.877 20.061 19.393 1.00 40.19 203 PRO A N 1
ATOM 1647 C CA . PRO A 1 203 ? 3.855 19.856 20.833 1.00 40.19 203 PRO A CA 1
ATOM 1648 C C . PRO A 1 203 ? 3.771 21.219 21.531 1.00 40.19 203 PRO A C 1
ATOM 1650 O O . PRO A 1 203 ? 4.714 22.005 21.492 1.00 40.19 203 PRO A O 1
ATOM 1653 N N . LEU A 1 204 ? 2.636 21.488 22.183 1.00 44.75 204 LEU A N 1
ATOM 1654 C CA . LEU A 1 204 ? 2.333 22.713 22.938 1.00 44.75 204 LEU A CA 1
ATOM 1655 C C . LEU A 1 204 ? 3.227 22.893 24.186 1.00 44.75 204 LEU A C 1
ATOM 1657 O O . LEU A 1 204 ? 2.927 23.705 25.054 1.00 44.75 204 LEU A O 1
ATOM 1661 N N . MET A 1 205 ? 4.335 22.152 24.288 1.00 48.50 205 MET A N 1
ATOM 1662 C CA . MET A 1 205 ? 5.333 22.276 25.358 1.00 48.50 205 MET A CA 1
ATOM 1663 C C . MET A 1 205 ? 6.283 23.463 25.151 1.00 48.50 205 MET A C 1
ATOM 1665 O O . MET A 1 205 ? 7.094 23.760 26.022 1.00 48.50 205 MET A O 1
ATOM 1669 N N . VAL A 1 206 ? 6.173 24.162 24.022 1.00 51.94 206 VAL A N 1
ATOM 1670 C CA . VAL A 1 206 ? 6.740 25.494 23.822 1.00 51.94 206 VAL A CA 1
ATOM 1671 C C . VAL A 1 206 ? 5.643 26.306 23.155 1.00 51.94 206 VAL A C 1
ATOM 1673 O O . VAL A 1 206 ? 5.302 26.027 22.013 1.00 51.94 206 VAL A O 1
ATOM 1676 N N . GLN A 1 207 ? 5.054 27.283 23.846 1.00 47.47 207 GLN A N 1
ATOM 1677 C CA . GLN A 1 207 ? 4.327 28.341 23.148 1.00 47.47 207 GLN A CA 1
ATOM 1678 C C . GLN A 1 207 ? 5.376 29.199 22.428 1.00 47.47 207 GLN A C 1
ATOM 1680 O O . GLN A 1 207 ? 6.142 29.881 23.114 1.00 47.47 207 GLN A O 1
ATOM 1685 N N . PRO A 1 208 ? 5.494 29.183 21.084 1.00 43.47 208 PRO A N 1
ATOM 1686 C CA . PRO A 1 208 ? 6.371 30.138 20.437 1.00 43.47 208 PRO A CA 1
ATOM 1687 C C . PRO A 1 208 ? 5.777 31.535 20.648 1.00 43.47 208 PRO A C 1
ATOM 1689 O O . PRO A 1 208 ? 4.614 31.779 20.338 1.00 43.47 208 PRO A O 1
ATOM 1692 N N . ILE A 1 209 ? 6.594 32.455 21.162 1.00 51.84 209 ILE A N 1
ATOM 1693 C CA . ILE A 1 209 ? 6.293 33.878 21.433 1.00 51.84 209 ILE A CA 1
ATOM 1694 C C . ILE A 1 209 ? 5.572 34.590 20.262 1.00 51.84 209 ILE A C 1
ATOM 1696 O O . ILE A 1 209 ? 4.880 35.585 20.460 1.00 51.84 209 ILE A O 1
ATOM 1700 N N . ILE A 1 210 ? 5.670 34.036 19.051 1.00 53.09 210 ILE A N 1
ATOM 1701 C CA . ILE A 1 210 ? 5.022 34.492 17.816 1.00 53.09 210 ILE A CA 1
ATOM 1702 C C . ILE A 1 210 ? 3.480 34.434 17.874 1.00 53.09 210 ILE A C 1
ATOM 1704 O O . ILE A 1 210 ? 2.838 35.244 17.210 1.00 53.09 210 ILE A O 1
ATOM 1708 N N . TRP A 1 211 ? 2.863 33.578 18.703 1.00 48.91 211 TRP A N 1
ATOM 1709 C CA . TRP A 1 211 ? 1.391 33.522 18.844 1.00 48.91 211 TRP A CA 1
ATOM 1710 C C . TRP A 1 211 ? 0.761 34.841 19.316 1.00 48.91 211 TRP A C 1
ATOM 1712 O O . TRP A 1 211 ? -0.411 35.083 19.046 1.00 48.91 211 TRP A O 1
ATOM 1722 N N . ASN A 1 212 ? 1.526 35.714 19.979 1.00 52.88 212 ASN A N 1
ATOM 1723 C CA . ASN A 1 212 ? 1.042 37.031 20.403 1.00 52.88 212 ASN A CA 1
ATOM 1724 C C . ASN A 1 212 ? 1.037 38.089 19.286 1.00 52.88 212 ASN A C 1
ATOM 1726 O O . ASN A 1 212 ? 0.475 39.163 19.489 1.00 52.88 212 ASN A O 1
ATOM 1730 N N . TYR A 1 213 ? 1.643 37.812 18.126 1.00 51.78 213 TYR A N 1
ATOM 1731 C CA . TYR A 1 213 ? 1.801 38.792 17.045 1.00 51.78 213 TYR A CA 1
ATOM 1732 C C . TYR A 1 213 ? 0.902 38.536 15.830 1.00 51.78 213 TYR A C 1
ATOM 1734 O O . TYR A 1 213 ? 0.816 39.399 14.958 1.00 51.78 213 TYR A O 1
ATOM 1742 N N . ASP A 1 214 ? 0.200 37.399 15.770 1.00 47.38 214 ASP A N 1
ATOM 1743 C CA . ASP A 1 214 ? -0.686 37.082 14.650 1.00 47.38 214 ASP A CA 1
ATOM 1744 C C . ASP A 1 214 ? -2.153 37.419 14.969 1.00 47.38 214 ASP A C 1
ATOM 1746 O O . ASP 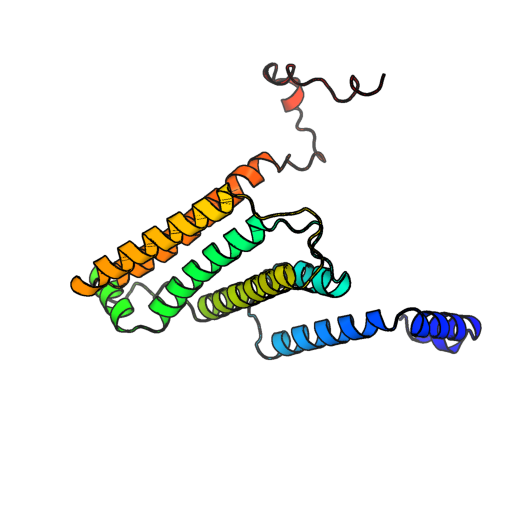A 1 214 ? -2.881 36.684 15.640 1.00 47.38 214 ASP A O 1
ATOM 1750 N N . HIS A 1 215 ? -2.599 38.574 14.473 1.00 56.16 215 HIS A N 1
ATOM 1751 C CA . HIS A 1 215 ? -3.971 39.059 14.629 1.00 56.16 215 HIS A CA 1
ATOM 1752 C C . HIS A 1 215 ? -5.019 38.216 13.878 1.00 56.16 215 HIS A C 1
ATOM 1754 O O . HIS A 1 215 ? -6.213 38.367 14.150 1.00 56.16 215 HIS A O 1
ATOM 1760 N N . SER A 1 216 ? -4.608 37.325 12.967 1.00 54.34 216 SER A N 1
ATOM 1761 C CA . SER A 1 216 ? -5.531 36.515 12.162 1.00 54.34 216 SER A CA 1
ATOM 1762 C C . SER A 1 216 ? -6.195 35.368 12.943 1.00 54.34 216 SER A C 1
ATOM 1764 O O . SER A 1 216 ? -7.242 34.868 12.530 1.00 54.34 216 SER A O 1
ATOM 1766 N N . LEU A 1 217 ? -5.670 35.010 14.122 1.00 50.03 217 LEU A N 1
ATOM 1767 C CA . LEU A 1 217 ? -6.171 33.902 14.948 1.00 50.03 217 LEU A CA 1
ATOM 1768 C C . LEU A 1 217 ? -7.128 34.324 16.082 1.00 50.03 217 LEU A C 1
ATOM 1770 O O . LEU A 1 217 ? -7.633 33.464 16.801 1.00 50.03 217 LEU A O 1
ATOM 1774 N N . ARG A 1 218 ? -7.483 35.617 16.196 1.00 52.53 218 ARG A N 1
ATOM 1775 C CA . ARG A 1 218 ? -8.538 36.102 17.120 1.00 52.53 218 ARG A CA 1
ATOM 1776 C C . ARG A 1 218 ? -9.960 35.646 16.758 1.00 52.53 218 ARG A C 1
ATOM 1778 O O . ARG A 1 218 ? -10.877 35.874 17.539 1.00 52.53 218 ARG A O 1
ATOM 1785 N N . PHE A 1 219 ? -10.153 35.017 15.598 1.00 51.75 219 PHE A N 1
ATOM 1786 C CA . PHE A 1 219 ? -11.447 34.460 15.188 1.00 51.75 219 PHE A CA 1
ATOM 1787 C C . PHE A 1 219 ? -11.795 33.132 15.867 1.00 51.75 219 PHE A C 1
ATOM 1789 O O . PHE A 1 219 ? -12.946 32.704 15.792 1.00 51.75 219 PHE A O 1
ATOM 1796 N N . TYR A 1 220 ? -10.841 32.489 16.544 1.00 50.47 220 TYR A N 1
ATOM 1797 C CA . TYR A 1 220 ? -11.138 31.315 17.355 1.00 50.47 220 TYR A CA 1
ATOM 1798 C C . TYR A 1 220 ? -11.460 31.745 18.791 1.00 50.47 220 TYR A C 1
ATOM 1800 O O . TYR A 1 220 ? -10.652 32.447 19.405 1.00 50.47 220 TYR A O 1
ATOM 1808 N N . PRO A 1 221 ? -12.617 31.344 19.351 1.00 47.47 221 PRO A N 1
ATOM 1809 C CA . PRO A 1 221 ? -12.916 31.614 20.747 1.00 47.47 221 PRO A CA 1
ATOM 1810 C C . PRO A 1 221 ? -11.855 30.939 21.615 1.00 47.47 221 PRO A C 1
ATOM 1812 O O . PRO A 1 221 ? -11.554 29.752 21.461 1.00 47.47 221 PRO A O 1
ATOM 1815 N N . THR A 1 222 ? -11.252 31.714 22.510 1.00 52.72 222 THR A N 1
ATOM 1816 C CA . THR A 1 222 ? -10.284 31.186 23.463 1.00 52.72 222 THR A CA 1
ATOM 1817 C C . THR A 1 222 ? -10.979 30.189 24.398 1.00 52.72 222 THR A C 1
ATOM 1819 O O . THR A 1 222 ? -12.120 30.416 24.805 1.00 52.72 222 THR A O 1
ATOM 1822 N N . PRO A 1 223 ? -10.319 29.082 24.786 1.00 50.06 223 PRO A N 1
ATOM 1823 C CA . PRO A 1 223 ? -10.948 27.966 25.508 1.00 50.06 223 PRO A CA 1
ATOM 1824 C C . PRO A 1 223 ? -11.531 28.322 26.889 1.00 50.06 223 PRO A C 1
ATOM 1826 O O . PRO A 1 223 ? -12.163 27.486 27.525 1.00 50.06 223 PRO A O 1
ATOM 1829 N N . HIS A 1 224 ? -11.353 29.558 27.355 1.00 52.53 224 HIS A N 1
ATOM 1830 C CA . HIS A 1 224 ? -11.905 30.066 28.609 1.00 52.53 224 HIS A CA 1
ATOM 1831 C C . HIS A 1 224 ? -13.385 30.482 28.497 1.00 52.53 224 HIS A C 1
ATOM 1833 O O . HIS A 1 224 ? -14.042 30.590 29.521 1.00 52.53 224 HIS A O 1
ATOM 1839 N N . THR A 1 225 ? -13.926 30.707 27.289 1.00 49.88 225 THR A N 1
ATOM 1840 C CA . THR A 1 225 ? -15.330 31.150 27.100 1.00 49.88 225 THR A CA 1
ATOM 1841 C C . THR A 1 225 ? -16.346 30.009 26.982 1.00 49.88 225 THR A C 1
ATOM 1843 O O . THR A 1 225 ? -17.537 30.269 26.868 1.00 49.88 225 THR A O 1
ATOM 1846 N N . VAL A 1 226 ? -15.907 28.746 27.016 1.00 49.62 226 VAL A N 1
ATOM 1847 C CA . VAL A 1 226 ? -16.798 27.570 26.895 1.00 49.62 226 VAL A CA 1
ATOM 1848 C C . VAL A 1 226 ? -17.223 27.018 28.266 1.00 49.62 226 VAL A C 1
ATOM 1850 O O . VAL A 1 226 ? -18.119 26.183 28.347 1.00 49.62 226 VAL A O 1
ATOM 1853 N N . TYR A 1 227 ? -16.625 27.511 29.353 1.00 46.91 227 TYR A N 1
ATOM 1854 C CA . TYR A 1 227 ? -16.943 27.094 30.720 1.00 46.91 227 TYR A CA 1
ATOM 1855 C C . TYR A 1 227 ? -17.239 28.302 31.616 1.00 46.91 227 TYR A C 1
ATOM 1857 O O . TYR A 1 227 ? -16.496 28.591 32.553 1.00 46.91 227 TYR A O 1
ATOM 1865 N N . SER A 1 228 ? -18.329 29.005 31.316 1.00 37.41 228 SER A N 1
ATOM 1866 C CA . SER A 1 228 ? -19.013 29.920 32.239 1.00 37.41 228 SER A CA 1
ATOM 1867 C C . SER A 1 228 ? -20.472 30.056 31.840 1.00 37.41 228 SER A C 1
ATOM 1869 O O . SER A 1 228 ? -20.684 30.416 30.660 1.00 37.41 228 SER A O 1
#

Sequence (228 aa):
MIYSLLDKNAEAKEQFAKYRELSPKKFEVEGFVHLICAIFFCCHCVPSWSISFYPQLILNFRRKSVVGLNFDFVLLNLTKHSSYMIYNVCLYFSPIIQKQYFDTYGDQEVMIPVAANDVAFSIHAVVLTALTLFQIFIYERGPQKVSRFATGLVVLVWGFAAICFFIALPSHSWLWLITIFNSIQVSMTCVKYIPQSHLCPLPLMVQPIIWNYDHSLRFYPTPHTVYS

Secondary structure (DSSP, 8-state):
--GGGSSS-HHHHHHHHHHHHS-HHHHHHHHHHHHHHHHHHTSS-S-TTGGGGHHHHHHHHHHTB-TT--HHHHHHHHHHHHHHHHHHHHHHH-HHHHHHHHHHH-SSSS--S--HHHHHHHHHHHHHHHHHHHHHHHSB-TT----HHHHHHHHHHHHHHHHHHHHHHHH--HHHHHHHHHHHHHHHHHHHHHHHHHT----TTS--GGGGT-GGGGGSPPTTSS--

Foldseek 3Di:
DVPVVCVPDPVSVVVVVVVCVVPPVVVVLVVVVVVVVVVVVVDPPLDPVLVVLPVQLSVCVSVLANEPPQPLVLLLQLLLLVLQLLLQVCLVPPVLLVVVVCVVPHPDPDDSPHDPSSNSNSVSSNVSSVSVVVSCVRGHHDPDDHDPVSVVVSCVLVVVLVVLVVVCVVVVPVNVSSVSSVVSSVVSVCVVCVVVVVVDDDPVPDDPPCVVVDPVPPPDPDPVVVPD

InterPro domains:
  IPR005282 Lysosomal cystine transporter [PTHR13131] (46-199)
  IPR006603 PQ-loop repeat [PF04193] (45-95)
  IPR006603 PQ-loop repeat [SM00679] (51-82)